Protein AF-A0AAU8DWX8-F1 (afdb_monomer)

Nearest PDB structures (foldseek):
  8qae-assembly1_A  TM=3.531E-01  e=1.688E+00  synthetic construct
  8jgf-assembly1_R  TM=1.962E-01  e=9.085E-01  Homo sapiens

Mean predicted aligned error: 7.7 Å

Solvent-accessible surface area (backbone atoms only — not comparable to full-atom values): 11578 Å² total; per-residue (Å²): 130,57,46,73,57,38,49,50,53,20,25,52,32,17,34,52,15,10,50,47,24,28,51,42,10,50,46,26,51,75,40,30,92,74,48,46,70,48,47,52,68,56,95,56,34,52,68,51,9,54,50,35,26,51,36,11,48,43,12,26,55,30,17,46,52,60,58,58,47,48,80,77,40,88,66,80,80,52,43,60,57,49,51,44,32,33,48,34,24,34,50,40,21,56,52,37,54,76,69,42,31,62,64,28,51,64,24,26,52,35,14,41,50,18,25,50,36,56,53,69,47,46,67,56,64,56,34,51,50,38,47,62,70,39,44,46,33,55,49,35,27,51,51,12,50,48,40,30,59,58,13,73,77,48,58,74,71,49,20,54,46,13,39,56,10,10,49,39,22,32,54,47,44,68,52,98,59,58,62,70,58,46,50,47,42,40,46,67,15,29,46,62,35,16,66,75,40,58,94,38,74,64,42,48,51,51,32,54,50,48,50,51,42,49,54,53,42,55,71,34,72,64,42,60,62,71,70,52,77,80,72,78,78,84,124

Foldseek 3Di:
DALLVLLVLLLVLLQVLLVLQLVLLVCLQPQVVPVDCQQPNDPDSNLLSVLSNVLSVLSNVLSVLSVVVCVVPVDDDALLSLLLSLLSLQVSLVVCCVRRPNSSPVSSVSSNSSSVSSCVSDDVVRNVVSCVLQVLLVVQLVLLVVLQVVLSPDDPVLVVLSSQLSVLSNNLSSDLDALVVSLVSLLSSQVVSCVVPVVDPVRVVSSVVSNVSSNVSCPRPVSVVSPDDDDPPDD

pLDDT: mean 84.27, std 11.32, range [47.53, 97.25]

Sequence (235 aa):
MTPTRTYRSAAVLGVAGGVLGILAGLVQLSFGSRIGTWGGQKTDPVGLGLLTMMLGAVAVASALVLVGGRRRSPTLPSPERRAGVSAGLGIPALLCFTTVGSLWYLPGIVLLTATVLIVLAGDRHALRAAIASDWLSALLTLLGAFVLMMALTAAPVTTIVGVIGGLVVMTGAWLPVRRPVRMLLVAAGTLPFAVLTWWTLLTPALAVLALVVAAAASTSPAALTRSRPRAPAAV

Secondary structure (DSSP, 8-state):
--HHHHHHHHHHHHHHHHHHHHHHHHHHHHHTTTSGGGGTT-S-HHHHHHHHHHHHHHHHHHHHHHHHHHHH-SSPPPHHHHHHHHHHHHHHHHHHHHHT-GGGHHHHHHHHHHHHHHHHTS-HHHHHHHHHHTHHHHHHHHHHHHHHHHHTTS-HHHHHHHHHHHHHHHHHTTS---HHHHHHHHHHHHHHHHHHTTTSSHHHHHHHHHHHHHHHHHHSHHHHHHHS-------

Radius of gyration: 18.29 Å; Cα contacts (8 Å, |Δi|>4): 329; chains: 1; bounding box: 44×36×63 Å

Structure (mmCIF, N/CA/C/O backbone):
data_AF-A0AAU8DWX8-F1
#
_entry.id   AF-A0AAU8DWX8-F1
#
loop_
_atom_site.group_PDB
_atom_site.id
_atom_site.type_symbol
_atom_site.label_atom_id
_atom_site.label_alt_id
_atom_site.label_comp_id
_atom_site.label_asym_id
_atom_site.label_entity_id
_atom_site.label_seq_id
_atom_site.pdbx_PDB_ins_code
_atom_site.Cartn_x
_atom_site.Cartn_y
_atom_site.Cartn_z
_atom_site.occupancy
_atom_site.B_iso_or_equiv
_atom_site.auth_seq_id
_atom_site.auth_comp_id
_atom_site.auth_asym_id
_atom_site.auth_atom_id
_atom_site.pdbx_PDB_model_num
ATOM 1 N N . MET A 1 1 ? -26.211 -11.139 4.822 1.00 60.25 1 MET A N 1
ATOM 2 C CA . MET A 1 1 ? -24.942 -11.719 5.337 1.00 60.25 1 MET A CA 1
ATOM 3 C C . MET A 1 1 ? -24.621 -11.073 6.677 1.00 60.25 1 MET A C 1
ATOM 5 O O . MET A 1 1 ? -24.770 -9.865 6.780 1.00 60.25 1 MET A O 1
ATOM 9 N N . THR A 1 2 ? -24.206 -11.832 7.696 1.00 81.69 2 THR A N 1
ATOM 10 C CA . THR A 1 2 ? -23.759 -11.231 8.965 1.00 81.69 2 THR A CA 1
ATOM 11 C C . THR A 1 2 ? -22.428 -10.487 8.765 1.00 81.69 2 THR A C 1
ATOM 13 O O . THR A 1 2 ? -21.605 -10.954 7.972 1.00 81.69 2 THR A O 1
ATOM 16 N N . PRO A 1 3 ? -22.159 -9.385 9.494 1.00 79.75 3 PRO A N 1
ATOM 17 C CA . PRO A 1 3 ? -20.921 -8.605 9.353 1.00 79.75 3 PRO A CA 1
ATOM 18 C C . PRO A 1 3 ? -19.653 -9.466 9.423 1.00 79.75 3 PRO A C 1
ATOM 20 O O . PRO A 1 3 ? -18.716 -9.302 8.646 1.00 79.75 3 PRO A O 1
ATOM 23 N N . THR A 1 4 ? -19.655 -10.466 10.305 1.00 81.44 4 THR A N 1
ATOM 24 C CA . THR A 1 4 ? -18.548 -11.411 10.500 1.00 81.44 4 THR A CA 1
ATOM 25 C C . THR A 1 4 ? -18.286 -12.314 9.293 1.00 81.44 4 THR A C 1
ATOM 27 O O . THR A 1 4 ? -17.129 -12.648 9.029 1.00 81.44 4 THR A O 1
ATOM 30 N N . ARG A 1 5 ? -19.324 -12.710 8.540 1.00 86.62 5 ARG A N 1
ATOM 31 C CA . ARG A 1 5 ? -19.162 -13.437 7.270 1.00 86.62 5 ARG A CA 1
ATOM 32 C C . ARG A 1 5 ? -18.614 -12.513 6.189 1.00 86.62 5 ARG A C 1
ATOM 34 O O . ARG A 1 5 ? -17.689 -12.912 5.490 1.00 86.62 5 ARG A O 1
ATOM 41 N N . THR A 1 6 ? -19.096 -11.274 6.120 1.00 90.19 6 THR A N 1
ATOM 42 C CA . THR A 1 6 ? -18.630 -10.294 5.132 1.00 90.19 6 THR A CA 1
ATOM 43 C C . THR A 1 6 ? -17.142 -9.971 5.293 1.00 90.19 6 THR A C 1
ATOM 45 O O . THR A 1 6 ? -16.411 -10.008 4.308 1.00 90.19 6 THR A O 1
ATOM 48 N N . TYR A 1 7 ? -16.647 -9.760 6.521 1.00 89.44 7 TYR A N 1
ATOM 49 C CA . TYR A 1 7 ? -15.208 -9.550 6.753 1.00 89.44 7 TYR A CA 1
ATOM 50 C C . TYR A 1 7 ? -14.357 -10.771 6.398 1.00 89.44 7 TYR A C 1
ATOM 52 O O . TYR A 1 7 ? -13.221 -10.615 5.956 1.00 89.44 7 TYR A O 1
ATOM 60 N N . ARG A 1 8 ? -14.890 -11.990 6.562 1.00 89.62 8 ARG A N 1
ATOM 61 C CA . ARG A 1 8 ? -14.196 -13.212 6.138 1.00 89.62 8 ARG A CA 1
ATOM 62 C C . ARG A 1 8 ? -14.069 -13.258 4.619 1.00 89.62 8 ARG A C 1
ATOM 64 O O . ARG A 1 8 ? -12.973 -13.499 4.126 1.00 89.62 8 ARG A O 1
ATOM 71 N N . SER A 1 9 ? -15.159 -13.004 3.899 1.00 93.19 9 SER A N 1
ATOM 72 C CA . SER A 1 9 ? -15.137 -12.934 2.437 1.00 93.19 9 SER A CA 1
ATOM 73 C C . SER A 1 9 ? -14.186 -11.843 1.953 1.00 93.19 9 SER A C 1
ATOM 75 O O . SER A 1 9 ? -13.361 -12.106 1.088 1.00 93.19 9 SER A O 1
ATOM 77 N N . ALA A 1 10 ? -14.219 -10.659 2.570 1.00 93.50 10 ALA A N 1
ATOM 78 C CA . ALA A 1 10 ? -13.300 -9.575 2.242 1.00 93.50 10 ALA A CA 1
ATOM 79 C C . ALA A 1 10 ? -11.830 -9.943 2.492 1.00 93.50 10 ALA A C 1
ATOM 81 O O . ALA A 1 10 ? -10.984 -9.627 1.668 1.00 93.50 10 ALA A O 1
ATOM 82 N N . ALA A 1 11 ? -11.514 -10.642 3.586 1.00 93.00 11 ALA A N 1
ATOM 83 C CA . ALA A 1 11 ? -10.151 -11.099 3.854 1.00 93.00 11 ALA A CA 1
ATOM 84 C C . ALA A 1 11 ? -9.677 -12.135 2.821 1.00 93.00 11 ALA A C 1
ATOM 86 O O . ALA A 1 11 ? -8.555 -12.038 2.336 1.00 93.00 11 ALA A O 1
ATOM 87 N N . VAL A 1 12 ? -10.530 -13.096 2.450 1.00 95.00 12 VAL A N 1
ATOM 88 C CA . VAL A 1 12 ? -10.206 -14.098 1.419 1.00 95.00 12 VAL A CA 1
ATOM 89 C C . VAL A 1 12 ? -9.986 -13.429 0.066 1.00 95.00 12 VAL A C 1
ATOM 91 O O . VAL A 1 12 ? -8.976 -13.695 -0.578 1.00 95.00 12 VAL A O 1
ATOM 94 N N . LEU A 1 13 ? -10.882 -12.524 -0.335 1.00 96.19 13 LEU A N 1
ATOM 95 C CA . LEU A 1 13 ? -10.729 -11.747 -1.565 1.00 96.19 13 LEU A CA 1
ATOM 96 C C . LEU A 1 13 ? -9.475 -10.870 -1.515 1.00 96.19 13 LEU A C 1
ATOM 98 O O . LEU A 1 13 ? -8.736 -10.827 -2.486 1.00 96.19 13 LEU A O 1
ATOM 102 N N . GLY A 1 14 ? -9.183 -10.229 -0.383 1.00 95.50 14 GLY A N 1
ATOM 103 C CA . GLY A 1 14 ? -7.975 -9.424 -0.203 1.00 95.50 14 GLY A CA 1
ATOM 104 C C . GLY A 1 14 ? -6.690 -10.238 -0.378 1.00 95.50 14 GLY A C 1
ATOM 105 O O . GLY A 1 14 ? -5.789 -9.809 -1.094 1.00 95.50 14 GLY A O 1
ATOM 106 N N . VAL A 1 15 ? -6.619 -11.439 0.209 1.00 96.25 15 VAL A N 1
ATOM 107 C CA . VAL A 1 15 ? -5.480 -12.354 0.016 1.00 96.25 15 VAL A CA 1
ATOM 108 C C . VAL A 1 15 ? -5.407 -12.826 -1.434 1.00 96.25 15 VAL A C 1
ATOM 110 O O . VAL A 1 15 ? -4.340 -12.748 -2.032 1.00 96.25 15 VAL A O 1
ATOM 113 N N . ALA A 1 16 ? -6.522 -13.276 -2.015 1.00 96.75 16 ALA A N 1
ATOM 114 C CA . ALA A 1 16 ? -6.557 -13.761 -3.392 1.00 96.75 16 ALA A CA 1
ATOM 115 C C . ALA A 1 16 ? -6.137 -12.670 -4.388 1.00 96.75 16 ALA A C 1
ATOM 117 O O . ALA A 1 16 ? -5.253 -12.895 -5.207 1.00 96.75 16 ALA A O 1
ATOM 118 N N . GLY A 1 17 ? -6.708 -11.469 -4.274 1.00 95.88 17 GLY A N 1
ATOM 119 C CA . GLY A 1 17 ? -6.361 -10.317 -5.102 1.00 95.88 17 GLY A CA 1
ATOM 120 C C . GLY A 1 17 ? -4.907 -9.881 -4.918 1.00 95.88 17 GLY A C 1
ATOM 121 O O . GLY A 1 17 ? -4.232 -9.597 -5.902 1.00 95.88 17 GLY A O 1
ATOM 122 N N . GLY A 1 18 ? -4.391 -9.898 -3.686 1.00 95.81 18 GLY A N 1
ATOM 123 C CA . GLY A 1 18 ? -2.989 -9.586 -3.406 1.00 95.81 18 GLY A CA 1
ATOM 124 C C . GLY A 1 18 ? -2.018 -10.612 -4.001 1.00 95.81 18 GLY A C 1
ATOM 125 O O . GLY A 1 18 ? -1.035 -10.227 -4.628 1.00 95.81 18 GLY A O 1
ATOM 126 N N . VAL A 1 19 ? -2.316 -11.911 -3.882 1.00 97.00 19 VAL A N 1
ATOM 127 C CA . VAL A 1 19 ? -1.521 -12.993 -4.495 1.00 97.00 19 VAL A CA 1
ATOM 128 C C . VAL A 1 19 ? -1.561 -12.903 -6.018 1.00 97.00 19 VAL A C 1
ATOM 130 O O . VAL A 1 19 ? -0.511 -12.958 -6.653 1.00 97.00 19 VAL A O 1
ATOM 133 N N . LEU A 1 20 ? -2.741 -12.700 -6.610 1.00 95.88 20 LEU A N 1
ATOM 134 C CA . LEU A 1 20 ? -2.873 -12.454 -8.047 1.00 95.88 20 LEU A CA 1
ATOM 135 C C . LEU A 1 20 ? -2.063 -11.228 -8.480 1.00 95.88 20 LEU A C 1
ATOM 137 O O . LEU A 1 20 ? -1.432 -11.261 -9.530 1.00 95.88 20 LEU A O 1
ATOM 141 N N . GLY A 1 21 ? -2.024 -10.177 -7.658 1.00 94.62 21 GLY A N 1
ATOM 142 C CA . GLY A 1 21 ? -1.197 -9.003 -7.903 1.00 94.62 21 GLY A CA 1
ATOM 143 C C . GLY A 1 21 ? 0.304 -9.304 -7.885 1.00 94.62 21 GLY A C 1
ATOM 144 O O . GLY A 1 21 ? 1.026 -8.863 -8.774 1.00 94.62 21 GLY A O 1
ATOM 145 N 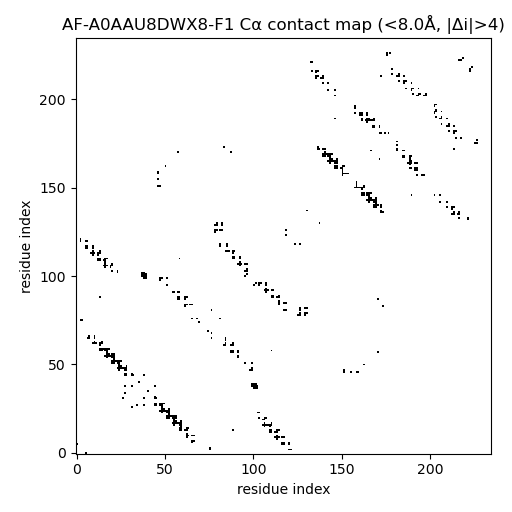N . ILE A 1 22 ? 0.775 -10.117 -6.935 1.00 95.19 22 ILE A N 1
ATOM 146 C CA . ILE A 1 22 ? 2.170 -10.587 -6.905 1.00 95.19 22 ILE A CA 1
ATOM 147 C C . ILE A 1 22 ? 2.499 -11.378 -8.173 1.00 95.19 22 ILE A C 1
ATOM 149 O O . ILE A 1 22 ? 3.527 -11.132 -8.800 1.00 95.19 22 ILE A O 1
ATOM 153 N N . LEU A 1 23 ? 1.617 -12.292 -8.581 1.00 95.06 23 LEU A N 1
ATOM 154 C CA . LEU A 1 23 ? 1.800 -13.075 -9.802 1.00 95.06 23 LEU A CA 1
ATOM 155 C C . LEU A 1 23 ? 1.795 -12.189 -11.053 1.00 95.06 23 LEU A C 1
ATOM 157 O O . LEU A 1 23 ? 2.633 -12.383 -11.926 1.00 95.06 23 LEU A O 1
ATOM 161 N N . ALA A 1 24 ? 0.916 -11.187 -11.124 1.00 91.81 24 ALA A N 1
ATOM 162 C CA . ALA A 1 24 ? 0.897 -10.220 -12.220 1.00 91.81 24 ALA A CA 1
ATOM 163 C C . ALA A 1 24 ? 2.222 -9.445 -12.309 1.00 91.81 24 ALA A C 1
ATOM 165 O O . ALA A 1 24 ? 2.792 -9.327 -13.393 1.00 91.81 24 ALA A O 1
ATOM 166 N N . GLY A 1 25 ? 2.755 -8.991 -11.170 1.00 90.56 25 GLY A N 1
ATOM 167 C CA . GLY A 1 25 ? 4.063 -8.339 -11.115 1.00 90.56 25 GLY A CA 1
ATOM 168 C C . GLY A 1 25 ? 5.212 -9.264 -11.529 1.00 90.56 25 GLY A C 1
ATOM 169 O O . GLY A 1 25 ? 6.090 -8.850 -12.282 1.00 90.56 25 GLY A O 1
ATOM 170 N N . LEU A 1 26 ? 5.171 -10.539 -11.128 1.00 91.31 26 LEU A N 1
ATOM 171 C CA . LEU A 1 26 ? 6.154 -11.546 -11.538 1.00 91.31 26 LEU A CA 1
ATOM 172 C C . LEU A 1 26 ? 6.102 -11.828 -13.048 1.00 91.31 26 LEU A C 1
ATOM 174 O O . LEU A 1 26 ? 7.145 -11.946 -13.693 1.00 91.31 26 LEU A O 1
ATOM 178 N N . VAL A 1 27 ? 4.899 -11.908 -13.623 1.00 89.75 27 VAL A N 1
ATOM 179 C CA . VAL A 1 27 ? 4.698 -12.047 -15.073 1.00 89.75 27 VAL A CA 1
ATOM 180 C C . VAL A 1 27 ? 5.256 -10.828 -15.802 1.00 89.75 27 VAL A C 1
ATOM 182 O O . VAL A 1 27 ? 5.955 -10.986 -16.800 1.00 89.75 27 VAL A O 1
ATOM 185 N N . GLN A 1 28 ? 5.014 -9.622 -15.288 1.00 88.38 28 GLN A N 1
ATOM 186 C CA . GLN A 1 28 ? 5.543 -8.392 -15.871 1.00 88.38 28 GLN A CA 1
ATOM 187 C C . GLN A 1 28 ? 7.075 -8.325 -15.801 1.00 88.38 28 GLN A C 1
ATOM 189 O O . GLN A 1 28 ? 7.710 -7.945 -16.781 1.00 88.38 28 GLN A O 1
ATOM 194 N N . LEU A 1 29 ? 7.676 -8.783 -14.701 1.00 87.00 29 LEU A N 1
ATOM 195 C CA . LEU A 1 29 ? 9.130 -8.909 -14.559 1.00 87.00 29 LEU A CA 1
ATOM 196 C C . LEU A 1 29 ? 9.741 -9.917 -15.531 1.00 87.00 29 LEU A C 1
ATOM 198 O O . LEU A 1 29 ? 10.777 -9.651 -16.131 1.00 87.00 29 LEU A O 1
ATOM 202 N N . SER A 1 30 ? 9.101 -11.076 -15.679 1.00 86.75 30 SER A N 1
ATOM 203 C CA . SER A 1 30 ? 9.660 -12.206 -16.428 1.00 86.75 30 SER A CA 1
ATOM 204 C C . SER A 1 30 ? 9.430 -12.081 -17.933 1.00 86.75 30 SER A C 1
ATOM 206 O O . SER A 1 30 ? 10.271 -12.478 -18.737 1.00 86.75 30 SER A O 1
ATOM 208 N N . PHE A 1 31 ? 8.279 -11.534 -18.325 1.00 85.62 31 PHE A N 1
ATOM 209 C CA . PHE A 1 31 ? 7.803 -11.550 -19.706 1.00 85.62 31 PHE A CA 1
ATOM 210 C C . PHE A 1 31 ? 7.444 -10.168 -20.246 1.00 85.62 31 PHE A C 1
ATOM 212 O O . PHE A 1 31 ? 7.002 -10.091 -21.387 1.00 85.62 31 PHE A O 1
ATOM 219 N N . GLY A 1 32 ? 7.648 -9.087 -19.484 1.00 78.56 32 GLY A N 1
ATOM 220 C CA . GLY A 1 32 ? 7.218 -7.719 -19.800 1.00 78.56 32 GLY A CA 1
ATOM 221 C C . GLY A 1 32 ? 7.528 -7.223 -21.209 1.00 78.56 32 GLY A C 1
ATOM 222 O O . GLY A 1 32 ? 6.668 -6.630 -21.853 1.00 78.56 32 GLY A O 1
ATOM 223 N N . SER A 1 33 ? 8.715 -7.536 -21.728 1.00 78.00 33 SER A N 1
ATOM 224 C CA . SER A 1 33 ? 9.129 -7.176 -23.092 1.00 78.00 33 SER A CA 1
ATOM 225 C C . SER A 1 33 ? 8.410 -7.962 -24.198 1.00 78.00 33 SER A C 1
ATOM 227 O O . SER A 1 33 ? 8.469 -7.572 -25.360 1.00 78.00 33 SER A O 1
ATOM 229 N N . ARG A 1 34 ? 7.720 -9.058 -23.857 1.00 80.62 34 ARG A N 1
ATOM 230 C CA . ARG A 1 34 ? 7.031 -9.970 -24.788 1.00 80.62 34 ARG A CA 1
ATOM 231 C C . ARG A 1 34 ? 5.503 -9.885 -24.728 1.00 80.62 34 ARG A C 1
ATOM 233 O O . ARG A 1 34 ? 4.848 -10.285 -25.682 1.00 80.62 34 ARG A O 1
ATOM 240 N N . ILE A 1 35 ? 4.928 -9.367 -23.640 1.00 71.62 35 ILE A N 1
ATOM 241 C CA . ILE A 1 35 ? 3.464 -9.283 -23.437 1.00 71.62 35 ILE A CA 1
ATOM 242 C C . ILE A 1 35 ? 2.799 -8.081 -24.129 1.00 71.62 35 ILE A C 1
ATOM 244 O O . ILE A 1 35 ? 1.574 -7.964 -24.109 1.00 71.62 35 ILE A O 1
ATOM 248 N N . GLY A 1 36 ? 3.572 -7.212 -24.789 1.00 71.88 36 GLY A N 1
ATOM 249 C CA . GLY A 1 36 ? 3.052 -6.171 -25.682 1.00 71.88 36 GLY A CA 1
ATOM 250 C C . GLY A 1 36 ? 1.984 -5.280 -25.035 1.00 71.88 36 GLY A C 1
ATOM 251 O O . GLY A 1 36 ? 2.221 -4.626 -24.018 1.00 71.88 36 GLY A O 1
ATOM 252 N N . THR A 1 37 ? 0.788 -5.243 -25.627 1.00 71.06 37 THR A N 1
ATOM 253 C CA . THR A 1 37 ? -0.341 -4.417 -25.162 1.00 71.06 37 THR A CA 1
ATOM 254 C C . THR A 1 37 ? -0.918 -4.856 -23.817 1.00 71.06 37 THR A C 1
ATOM 256 O O . THR A 1 37 ? -1.465 -4.019 -23.100 1.00 71.06 37 THR A O 1
ATOM 259 N N . TRP A 1 38 ? -0.745 -6.118 -23.412 1.00 66.44 38 TRP A N 1
ATOM 260 C CA . TRP A 1 38 ? -1.271 -6.612 -22.136 1.00 66.44 38 TRP A CA 1
ATOM 261 C C . TRP A 1 38 ? -0.593 -5.959 -20.923 1.00 66.44 38 TRP A C 1
ATOM 263 O O . TRP A 1 38 ? -1.262 -5.649 -19.934 1.00 66.44 38 TRP A O 1
ATOM 273 N N . GLY A 1 39 ? 0.709 -5.678 -21.029 1.00 62.69 39 GLY A N 1
ATOM 274 C CA . GLY A 1 39 ? 1.476 -4.903 -20.046 1.00 62.69 39 GLY A CA 1
ATOM 275 C C . GLY A 1 39 ? 1.360 -3.383 -20.214 1.00 62.69 39 GLY A C 1
ATOM 276 O O . GLY A 1 39 ? 2.139 -2.645 -19.617 1.00 62.69 39 GLY A O 1
ATOM 277 N N . GLY A 1 40 ? 0.448 -2.902 -21.069 1.00 62.00 40 GLY A N 1
ATOM 278 C CA . GLY A 1 40 ? 0.212 -1.475 -21.295 1.00 62.00 40 GLY A CA 1
ATOM 279 C C . GLY A 1 40 ? 1.299 -0.751 -22.097 1.00 62.00 40 GLY A C 1
ATOM 280 O O . GLY A 1 40 ? 1.402 0.467 -21.963 1.00 62.00 40 GLY A O 1
ATOM 281 N N . GLN A 1 41 ? 2.108 -1.475 -22.889 1.00 66.81 41 GLN A N 1
ATOM 282 C CA . GLN A 1 41 ? 3.216 -0.931 -23.701 1.00 66.81 41 GLN A CA 1
ATOM 283 C C . GLN A 1 41 ? 4.154 0.007 -22.917 1.00 66.81 41 GLN A C 1
ATOM 285 O O . GLN A 1 41 ? 4.538 1.077 -23.386 1.00 66.81 41 GLN A O 1
ATOM 290 N N . LYS A 1 42 ? 4.494 -0.368 -21.682 1.00 68.31 42 LYS A N 1
ATOM 291 C CA . LYS A 1 42 ? 5.311 0.468 -20.799 1.00 68.31 42 LYS A CA 1
ATOM 292 C C . LYS A 1 42 ? 6.801 0.301 -21.095 1.00 68.31 42 LYS A C 1
ATOM 294 O O . LYS A 1 42 ? 7.276 -0.808 -21.319 1.00 68.31 42 LYS A O 1
ATOM 299 N N . THR A 1 43 ? 7.525 1.416 -21.051 1.00 68.88 43 THR A N 1
ATOM 300 C CA . THR A 1 43 ? 8.960 1.519 -21.360 1.00 68.88 43 THR A CA 1
ATOM 301 C C . THR A 1 43 ? 9.866 0.827 -20.339 1.00 68.88 43 THR A C 1
ATOM 303 O O . THR A 1 43 ? 10.961 0.419 -20.707 1.00 68.88 43 THR A O 1
ATOM 306 N N . ASP A 1 44 ? 9.411 0.644 -19.093 1.00 76.00 44 ASP A N 1
ATOM 307 C CA . ASP A 1 44 ? 10.141 -0.088 -18.046 1.00 76.00 44 ASP A CA 1
ATOM 308 C C . ASP A 1 44 ? 9.262 -1.177 -17.392 1.00 76.00 44 ASP A C 1
ATOM 310 O O . ASP A 1 44 ? 8.555 -0.924 -16.409 1.00 76.00 44 ASP A O 1
ATOM 314 N N . PRO A 1 45 ? 9.269 -2.409 -17.931 1.00 79.75 45 PRO A N 1
ATOM 315 C CA . PRO A 1 45 ? 8.508 -3.514 -17.358 1.00 79.75 45 PRO A CA 1
ATOM 316 C C . PRO A 1 45 ? 9.064 -4.016 -16.016 1.00 79.75 45 PRO A C 1
ATOM 318 O O . PRO A 1 45 ? 8.307 -4.578 -15.223 1.00 79.75 45 PRO A O 1
ATOM 321 N N . VAL A 1 46 ? 10.356 -3.820 -15.738 1.00 81.06 46 VAL A N 1
ATOM 322 C CA . VAL A 1 46 ? 11.008 -4.356 -14.535 1.00 81.06 46 VAL A CA 1
ATOM 323 C C . VAL A 1 46 ? 10.607 -3.536 -13.314 1.00 81.06 46 VAL A C 1
ATOM 325 O O . VAL A 1 46 ? 10.104 -4.097 -12.336 1.00 81.06 46 VAL A O 1
ATOM 328 N N . GLY A 1 47 ? 10.756 -2.209 -13.379 1.00 78.19 47 GLY A N 1
ATOM 329 C CA . GLY A 1 47 ? 10.377 -1.314 -12.282 1.00 78.19 47 GLY A CA 1
ATOM 330 C C . GLY A 1 47 ? 8.896 -1.440 -11.916 1.00 78.19 47 GLY A C 1
ATOM 331 O O . GLY A 1 47 ? 8.540 -1.569 -10.741 1.00 78.19 47 GLY A O 1
ATOM 332 N N . LEU A 1 48 ? 8.026 -1.505 -12.927 1.00 82.69 48 LEU A N 1
ATOM 333 C CA . LEU A 1 48 ? 6.588 -1.685 -12.729 1.00 82.69 48 LEU A CA 1
ATOM 334 C C . LEU A 1 48 ? 6.228 -3.062 -12.164 1.00 82.69 48 LEU A C 1
ATOM 336 O O . LEU A 1 48 ? 5.377 -3.146 -11.277 1.00 82.69 48 LEU A O 1
ATOM 340 N N . GLY A 1 49 ? 6.869 -4.138 -12.623 1.00 87.06 49 GLY A N 1
ATOM 341 C CA . GLY A 1 49 ? 6.608 -5.474 -12.093 1.00 87.06 49 GLY A CA 1
ATOM 342 C C . GLY A 1 49 ? 7.003 -5.602 -10.616 1.00 87.06 49 GLY A C 1
ATOM 343 O O . GLY A 1 49 ? 6.221 -6.127 -9.820 1.00 87.06 49 GLY A O 1
ATOM 344 N N . LEU A 1 50 ? 8.142 -5.023 -10.209 1.00 85.25 50 LEU A N 1
ATOM 345 C CA . LEU A 1 50 ? 8.547 -4.948 -8.797 1.00 85.25 50 LEU A CA 1
ATOM 346 C C . LEU A 1 50 ? 7.552 -4.145 -7.957 1.00 85.25 50 LEU A C 1
ATOM 348 O O . LEU A 1 50 ? 7.132 -4.612 -6.897 1.00 85.25 50 LEU A O 1
ATOM 352 N N . LEU A 1 51 ? 7.138 -2.967 -8.435 1.00 84.88 51 LEU A N 1
ATOM 353 C CA . LEU A 1 51 ? 6.126 -2.161 -7.753 1.00 84.88 51 LEU A CA 1
ATOM 354 C C . LEU A 1 51 ? 4.836 -2.965 -7.547 1.00 84.88 51 LEU A C 1
ATOM 356 O O . LEU A 1 51 ? 4.281 -2.989 -6.448 1.00 84.88 51 LEU A O 1
ATOM 360 N N . THR A 1 52 ? 4.376 -3.641 -8.597 1.00 90.88 52 THR A N 1
ATOM 361 C CA . THR A 1 52 ? 3.148 -4.441 -8.585 1.00 90.88 52 THR A CA 1
ATOM 362 C C . THR A 1 52 ? 3.241 -5.580 -7.576 1.00 90.88 52 THR A C 1
ATOM 364 O O . THR A 1 52 ? 2.311 -5.790 -6.794 1.00 90.88 52 THR A O 1
ATOM 367 N N . MET A 1 53 ? 4.387 -6.268 -7.520 1.00 90.00 53 MET A N 1
ATOM 368 C CA . MET A 1 53 ? 4.653 -7.289 -6.508 1.00 90.00 53 MET A CA 1
ATOM 369 C C . MET A 1 53 ? 4.596 -6.720 -5.091 1.00 90.00 53 MET A C 1
ATOM 371 O O . MET A 1 53 ? 3.948 -7.302 -4.220 1.00 90.00 53 MET A O 1
ATOM 375 N N . MET A 1 54 ? 5.239 -5.578 -4.849 1.00 87.38 54 MET A N 1
ATOM 376 C CA . MET A 1 54 ? 5.258 -4.967 -3.522 1.00 87.38 54 MET A CA 1
ATOM 377 C C . MET A 1 54 ? 3.870 -4.476 -3.089 1.00 87.38 54 MET A C 1
ATOM 379 O O . MET A 1 54 ? 3.461 -4.713 -1.953 1.00 87.38 54 MET A O 1
ATOM 383 N N . LEU A 1 55 ? 3.107 -3.853 -3.988 1.00 88.94 55 LEU A N 1
ATOM 384 C CA . LEU A 1 55 ? 1.726 -3.434 -3.729 1.00 88.94 55 LEU A CA 1
ATOM 385 C C . LEU A 1 55 ? 0.798 -4.638 -3.496 1.00 88.94 55 LEU A C 1
ATOM 387 O O . LEU A 1 55 ? -0.041 -4.600 -2.593 1.00 88.94 55 LEU A O 1
ATOM 391 N N . GLY A 1 56 ? 0.993 -5.737 -4.231 1.00 91.88 56 GLY A N 1
ATOM 392 C CA . GLY A 1 56 ? 0.330 -7.016 -3.974 1.00 91.88 56 GLY A CA 1
ATOM 393 C C . GLY A 1 56 ? 0.661 -7.577 -2.586 1.00 91.88 56 GLY A C 1
ATOM 394 O O . GLY A 1 56 ? -0.239 -7.990 -1.855 1.00 91.88 56 GLY A O 1
ATOM 395 N N . ALA A 1 57 ? 1.926 -7.510 -2.163 1.00 90.31 57 ALA A N 1
ATOM 396 C CA . ALA A 1 57 ? 2.348 -7.923 -0.824 1.00 90.31 57 ALA A CA 1
ATOM 397 C C . ALA A 1 57 ? 1.729 -7.053 0.284 1.00 90.31 57 ALA A C 1
ATOM 399 O O . ALA A 1 57 ? 1.275 -7.590 1.297 1.00 90.31 57 ALA A O 1
ATOM 400 N N . VAL A 1 58 ? 1.630 -5.733 0.084 1.00 88.88 58 VAL A N 1
ATOM 401 C CA . VAL A 1 58 ? 0.912 -4.825 0.999 1.00 88.88 58 VAL A CA 1
ATOM 402 C C . VAL A 1 58 ? -0.562 -5.213 1.111 1.00 88.88 58 VAL A C 1
ATOM 404 O O . VAL A 1 58 ? -1.100 -5.253 2.223 1.00 88.88 58 VAL A O 1
ATOM 407 N N . ALA A 1 59 ? -1.207 -5.564 -0.003 1.00 93.38 59 ALA A N 1
ATOM 408 C CA . ALA A 1 59 ? -2.589 -6.027 0.001 1.00 93.38 59 ALA A CA 1
ATOM 409 C C . ALA A 1 59 ? -2.754 -7.351 0.771 1.00 93.38 59 ALA A C 1
ATOM 411 O O . ALA A 1 59 ? -3.643 -7.460 1.620 1.00 93.38 59 ALA A O 1
ATOM 412 N N . VAL A 1 60 ? -1.856 -8.325 0.565 1.00 93.12 60 VAL A N 1
ATOM 413 C CA . VAL A 1 60 ? -1.841 -9.582 1.337 1.00 93.12 60 VAL A CA 1
ATOM 414 C C . VAL A 1 60 ? -1.654 -9.301 2.827 1.00 93.12 60 VAL A C 1
ATOM 416 O O . VAL A 1 60 ? -2.454 -9.767 3.638 1.00 93.12 60 VAL A O 1
AT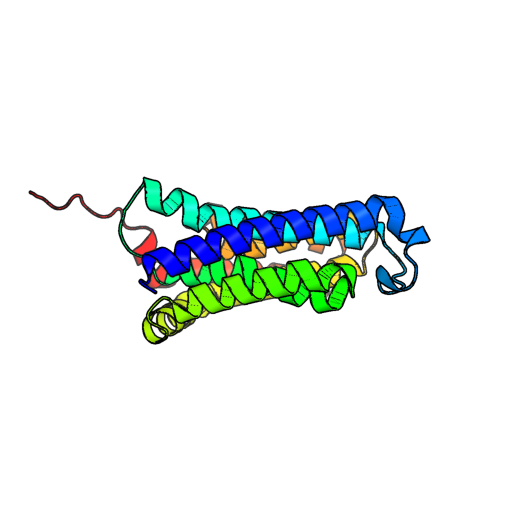OM 419 N N . ALA A 1 61 ? -0.652 -8.506 3.209 1.00 88.69 61 ALA A N 1
ATOM 420 C CA . ALA A 1 61 ? -0.392 -8.159 4.606 1.00 88.69 61 ALA A CA 1
ATOM 421 C C . ALA A 1 61 ? -1.613 -7.486 5.259 1.00 88.69 61 ALA A C 1
ATOM 423 O O . ALA A 1 61 ? -2.020 -7.857 6.364 1.00 88.69 61 ALA A O 1
ATOM 424 N N . SER A 1 62 ? -2.257 -6.565 4.543 1.00 89.19 62 SER A N 1
ATOM 425 C CA . SER A 1 62 ? -3.475 -5.881 4.987 1.00 89.19 62 SER A CA 1
ATOM 426 C C . SER A 1 62 ? -4.644 -6.852 5.177 1.00 89.19 62 SER A C 1
ATOM 428 O O . SER A 1 62 ? -5.350 -6.796 6.185 1.00 89.19 62 SER A O 1
ATOM 430 N N . ALA A 1 63 ? -4.832 -7.805 4.264 1.00 92.00 63 ALA A N 1
ATOM 431 C CA . ALA A 1 63 ? -5.863 -8.830 4.395 1.00 92.00 63 ALA A CA 1
ATOM 432 C C . ALA A 1 63 ? -5.583 -9.794 5.566 1.00 92.00 63 ALA A C 1
ATOM 434 O O . ALA A 1 63 ? -6.496 -10.144 6.321 1.00 92.00 63 ALA A O 1
ATOM 435 N N . LEU A 1 64 ? -4.320 -10.169 5.789 1.00 90.31 64 LEU A N 1
ATOM 436 C CA . LEU A 1 64 ? -3.905 -11.019 6.910 1.00 90.31 64 LEU A CA 1
ATOM 437 C C . LEU A 1 64 ? -4.137 -10.353 8.269 1.00 90.31 64 LEU A C 1
ATOM 439 O O . LEU A 1 64 ? -4.436 -11.044 9.247 1.00 90.31 64 LEU A O 1
ATOM 443 N N . VAL A 1 65 ? -4.098 -9.020 8.342 1.00 86.56 65 VAL A N 1
ATOM 444 C CA . VAL A 1 65 ? -4.501 -8.286 9.545 1.00 86.56 65 VAL A CA 1
ATOM 445 C C . VAL A 1 65 ? -5.955 -8.607 9.911 1.00 86.56 65 VAL A C 1
ATOM 447 O O . VAL A 1 65 ? -6.231 -8.792 11.096 1.00 86.56 65 VAL A O 1
ATOM 450 N N . LEU A 1 66 ? -6.888 -8.755 8.965 1.00 85.25 66 LEU A N 1
ATOM 451 C CA . LEU A 1 66 ? -8.265 -9.173 9.283 1.00 85.25 66 LEU A CA 1
ATOM 452 C C . LEU A 1 66 ? -8.331 -10.620 9.793 1.00 85.25 66 LEU A C 1
ATOM 454 O O . LEU A 1 66 ? -9.088 -10.909 10.721 1.00 85.25 66 LEU A O 1
ATOM 458 N N . VAL A 1 67 ? -7.513 -11.516 9.237 1.00 83.12 67 VAL A N 1
ATOM 459 C CA . VAL A 1 67 ? -7.463 -12.935 9.633 1.00 83.12 67 VAL A CA 1
ATOM 460 C C . VAL A 1 67 ? -6.888 -13.098 11.045 1.00 83.12 67 VAL A C 1
ATOM 462 O O . VAL A 1 67 ? -7.499 -13.742 11.901 1.00 83.12 67 VAL A O 1
ATOM 465 N N . GLY A 1 68 ? -5.736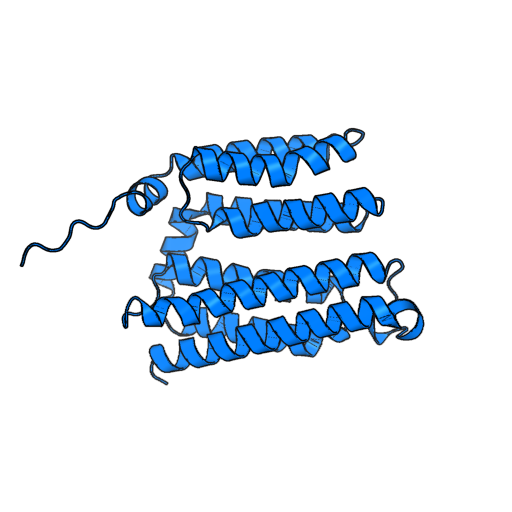 -12.481 11.320 1.00 72.75 68 GLY A N 1
ATOM 466 C CA . GLY A 1 68 ? -5.024 -12.596 12.597 1.00 72.75 68 GLY A CA 1
ATOM 467 C C . GLY A 1 68 ? -5.730 -11.896 13.760 1.00 72.75 68 GLY A C 1
ATOM 468 O O . GLY A 1 68 ? -5.642 -12.344 14.902 1.00 72.75 68 GLY A O 1
ATOM 469 N N . GLY A 1 69 ? -6.493 -10.833 13.483 1.00 64.62 69 GLY A N 1
ATOM 470 C CA . GLY A 1 69 ? -7.301 -10.138 14.490 1.00 64.62 69 GLY A CA 1
ATOM 471 C C . GLY A 1 69 ? -8.338 -11.020 15.163 1.00 64.62 69 GLY A C 1
ATOM 472 O O . GLY A 1 69 ? -8.550 -10.905 16.367 1.00 64.62 69 GLY A O 1
ATOM 473 N N . ARG A 1 70 ? -8.910 -11.945 14.395 1.00 63.09 70 ARG A N 1
ATOM 474 C CA . ARG A 1 70 ? -9.968 -12.839 14.856 1.00 63.09 70 ARG A CA 1
ATOM 475 C C . ARG A 1 70 ? -9.482 -13.875 15.865 1.00 63.09 70 ARG A C 1
ATOM 477 O O . ARG A 1 70 ? -10.239 -14.262 16.744 1.00 63.09 70 ARG A O 1
ATOM 484 N N . ARG A 1 71 ? -8.213 -14.293 15.762 1.00 62.47 71 ARG A N 1
ATOM 485 C CA . ARG A 1 71 ? -7.592 -15.209 16.733 1.00 62.47 71 ARG A CA 1
ATOM 486 C C . ARG A 1 71 ? -7.407 -14.562 18.107 1.00 62.47 71 ARG A C 1
ATOM 488 O O . ARG A 1 71 ? -7.400 -15.272 19.101 1.00 62.47 71 ARG A O 1
ATOM 495 N N . ARG A 1 72 ? -7.251 -13.233 18.161 1.00 61.06 72 ARG A N 1
ATOM 496 C CA . ARG A 1 72 ? -7.048 -12.478 19.411 1.00 61.06 72 ARG A CA 1
ATOM 497 C C . ARG A 1 72 ? -8.341 -11.918 20.005 1.00 61.06 72 ARG A C 1
ATOM 499 O O . ARG A 1 72 ? -8.388 -11.685 21.204 1.00 61.06 72 ARG A O 1
ATOM 506 N N . SER A 1 73 ? -9.376 -11.677 19.197 1.00 55.47 73 SER A N 1
ATOM 507 C CA . SER A 1 73 ? -10.692 -11.274 19.698 1.00 55.47 73 SER A CA 1
ATOM 508 C C . SER A 1 73 ? -11.802 -11.630 18.697 1.00 55.47 73 SER A C 1
ATOM 510 O O . SER A 1 73 ? -11.678 -11.289 17.519 1.00 55.47 73 SER A O 1
ATOM 512 N N . PRO A 1 74 ? -12.908 -12.263 19.133 1.00 61.50 74 PRO A N 1
ATOM 513 C CA . PRO A 1 74 ? -14.056 -12.582 18.277 1.00 61.50 74 PRO A CA 1
ATOM 514 C C . PRO A 1 74 ? -14.926 -11.360 17.923 1.00 61.50 74 PRO A C 1
ATOM 516 O O . PRO A 1 74 ? -15.903 -11.492 17.184 1.00 61.50 74 PRO A O 1
ATOM 519 N N . THR A 1 75 ? -14.582 -10.177 18.438 1.00 72.25 75 THR A N 1
ATOM 520 C CA . THR A 1 75 ? -15.313 -8.926 18.205 1.00 72.25 75 THR A CA 1
ATOM 521 C C . THR A 1 75 ? -15.062 -8.348 16.806 1.00 72.25 75 THR A C 1
ATOM 523 O O . THR A 1 75 ? -14.106 -8.703 16.112 1.00 72.25 75 THR A O 1
ATOM 526 N N . LEU A 1 76 ? -15.962 -7.465 16.358 1.00 77.56 76 LEU A N 1
ATOM 527 C CA . LEU A 1 76 ? -15.840 -6.781 15.068 1.00 77.56 76 LEU A CA 1
ATOM 528 C C . LEU A 1 76 ? -14.554 -5.933 15.017 1.00 77.56 76 LEU A C 1
ATOM 530 O O . LEU A 1 76 ? -14.168 -5.345 16.029 1.00 77.56 76 LEU A O 1
ATOM 534 N N . PRO A 1 77 ? -13.882 -5.839 13.852 1.00 82.50 77 PRO A N 1
ATOM 535 C CA . PRO A 1 77 ? -12.683 -5.019 13.722 1.00 82.50 77 PRO A CA 1
ATOM 536 C C . PRO A 1 77 ? -12.989 -3.546 14.026 1.00 82.50 77 PRO A C 1
ATOM 538 O O . PRO A 1 77 ? -14.006 -3.011 13.579 1.00 82.50 77 PRO A O 1
ATOM 541 N N . SER A 1 78 ? -12.088 -2.892 14.768 1.00 85.38 78 SER A N 1
ATOM 542 C CA . SER A 1 78 ? -12.227 -1.476 15.119 1.00 85.38 78 SER A CA 1
ATOM 543 C C . SER A 1 78 ? -12.292 -0.586 13.866 1.00 85.38 78 SER A C 1
ATOM 545 O O . SER A 1 78 ? -11.709 -0.942 12.835 1.00 85.38 78 SER A O 1
ATOM 547 N N . PRO A 1 79 ? -12.959 0.583 13.930 1.00 85.62 79 PRO A N 1
ATOM 548 C CA . PRO A 1 79 ? -13.046 1.515 12.804 1.00 85.62 79 PRO A CA 1
ATOM 549 C C . PRO A 1 79 ? -11.680 1.904 12.222 1.00 85.62 79 PRO A C 1
ATOM 551 O O . PRO A 1 79 ? -11.508 1.872 11.008 1.00 85.62 79 PRO A O 1
ATOM 554 N N . GLU A 1 80 ? -10.684 2.160 13.075 1.00 81.69 80 GLU A N 1
ATOM 555 C CA . GLU A 1 80 ? -9.308 2.469 12.658 1.00 81.69 80 GLU A CA 1
ATOM 556 C C . GLU A 1 80 ? -8.673 1.322 11.860 1.00 81.69 80 GLU A C 1
ATOM 558 O O . GLU A 1 80 ? -8.081 1.525 10.801 1.00 81.69 80 GLU A O 1
ATOM 563 N N . ARG A 1 81 ? -8.835 0.082 12.339 1.00 84.94 81 ARG A N 1
ATOM 564 C CA . ARG A 1 81 ? -8.311 -1.105 11.657 1.00 84.94 81 ARG A CA 1
ATOM 565 C C . ARG A 1 81 ? -9.001 -1.305 10.315 1.00 84.94 81 ARG A C 1
ATOM 567 O O . ARG A 1 81 ? -8.349 -1.670 9.343 1.00 84.94 81 ARG A O 1
ATOM 574 N N . ARG A 1 82 ? -10.312 -1.061 10.252 1.00 89.44 82 ARG A N 1
ATOM 575 C CA . ARG A 1 82 ? -11.071 -1.098 8.998 1.00 89.44 82 ARG A CA 1
ATOM 576 C C . ARG A 1 82 ? -10.554 -0.048 8.020 1.00 89.44 82 ARG A C 1
ATOM 578 O O . ARG A 1 82 ? -10.359 -0.394 6.860 1.00 89.44 82 ARG A O 1
ATOM 585 N N . ALA A 1 83 ? -10.297 1.180 8.470 1.00 85.88 83 ALA A N 1
ATOM 586 C CA . ALA A 1 83 ? -9.735 2.242 7.636 1.00 85.88 83 ALA A CA 1
ATOM 587 C C . ALA A 1 83 ? -8.360 1.848 7.077 1.00 85.88 83 ALA A C 1
ATOM 589 O O . ALA A 1 83 ? -8.177 1.864 5.862 1.00 85.88 83 ALA A O 1
ATOM 590 N N . GLY A 1 84 ? -7.446 1.388 7.938 1.00 84.94 84 GLY A N 1
ATOM 591 C CA . GLY A 1 84 ? -6.107 0.962 7.527 1.00 84.94 84 GLY A CA 1
ATOM 592 C C . GLY A 1 84 ? -6.121 -0.207 6.538 1.00 84.94 84 GLY A C 1
ATOM 593 O O . GLY A 1 84 ? -5.438 -0.155 5.521 1.00 84.94 84 GLY A O 1
ATOM 594 N N . VAL A 1 85 ? -6.947 -1.236 6.772 1.00 90.25 85 VAL A N 1
ATOM 595 C CA . VAL A 1 85 ? -7.075 -2.357 5.821 1.00 90.25 85 VAL A CA 1
ATOM 596 C C . VAL A 1 85 ? -7.716 -1.897 4.510 1.00 90.25 85 VAL A C 1
ATOM 598 O O . VAL A 1 85 ? -7.274 -2.308 3.444 1.00 90.25 85 VAL A O 1
ATOM 601 N N . SER A 1 86 ? -8.729 -1.029 4.565 1.00 91.12 86 SER A N 1
ATOM 602 C CA . SER A 1 86 ? -9.365 -0.488 3.355 1.00 91.12 86 SER A CA 1
ATOM 603 C C . SER A 1 86 ? -8.366 0.311 2.517 1.00 91.12 86 SER A C 1
ATOM 605 O O . SER A 1 86 ? -8.335 0.153 1.303 1.00 91.12 86 SER A O 1
ATOM 607 N N . ALA A 1 87 ? -7.510 1.114 3.154 1.00 87.25 87 ALA A N 1
ATOM 608 C CA . ALA A 1 87 ? -6.434 1.834 2.479 1.00 87.25 87 ALA A CA 1
ATOM 609 C C . ALA A 1 87 ? -5.394 0.869 1.886 1.00 87.25 87 ALA A C 1
ATOM 611 O O . ALA A 1 87 ? -5.051 0.978 0.712 1.00 87.25 87 ALA A O 1
ATOM 612 N N . GLY A 1 88 ? -4.955 -0.122 2.667 1.00 87.81 88 GLY A N 1
ATOM 613 C CA . GLY A 1 88 ? -3.972 -1.123 2.250 1.00 87.81 88 GLY A CA 1
ATOM 614 C C . GLY A 1 88 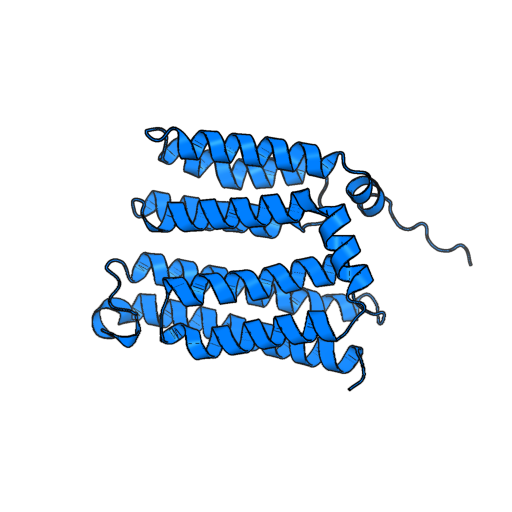? -4.449 -2.097 1.166 1.00 87.81 88 GLY A C 1
ATOM 615 O O . GLY A 1 88 ? -3.625 -2.802 0.596 1.00 87.81 88 GLY A O 1
ATOM 616 N N . LEU A 1 89 ? -5.748 -2.135 0.854 1.00 92.88 89 LEU A N 1
ATOM 617 C CA . LEU A 1 89 ? -6.307 -2.873 -0.285 1.00 92.88 89 LEU A CA 1
ATOM 618 C C . LEU A 1 89 ? -6.664 -1.936 -1.447 1.00 92.88 89 LEU A C 1
ATOM 620 O O . LEU A 1 89 ? -6.294 -2.194 -2.592 1.00 92.88 89 LEU A O 1
ATOM 624 N N . GLY A 1 90 ? -7.362 -0.838 -1.154 1.00 91.62 90 GLY A N 1
ATOM 625 C CA . GLY A 1 90 ? -7.891 0.085 -2.152 1.00 91.62 90 GLY A CA 1
ATOM 626 C C . GLY A 1 90 ? -6.812 0.899 -2.858 1.00 91.62 90 GLY A C 1
ATOM 627 O O . GLY A 1 90 ? -6.885 1.063 -4.072 1.00 91.62 90 GLY A O 1
ATOM 628 N N . ILE A 1 91 ? -5.788 1.369 -2.138 1.00 88.38 91 ILE A N 1
ATOM 629 C CA . ILE A 1 91 ? -4.714 2.173 -2.741 1.00 88.38 91 ILE A CA 1
ATOM 630 C C . ILE A 1 91 ? -3.881 1.336 -3.718 1.00 88.38 91 ILE A C 1
ATOM 632 O O . ILE A 1 91 ? -3.764 1.762 -4.866 1.00 88.38 91 ILE A O 1
ATOM 636 N N . PRO A 1 92 ? -3.378 0.135 -3.352 1.00 88.81 92 PRO A N 1
ATOM 637 C CA . PRO A 1 92 ? -2.771 -0.776 -4.322 1.00 88.81 92 PRO A CA 1
ATOM 638 C C . PRO A 1 92 ? -3.656 -1.037 -5.537 1.00 88.81 92 PRO A C 1
ATOM 640 O O . PRO A 1 92 ? -3.179 -0.972 -6.666 1.00 88.81 92 PRO A O 1
ATOM 643 N N . ALA A 1 93 ? -4.951 -1.290 -5.315 1.00 93.25 93 ALA A N 1
ATOM 644 C CA . ALA A 1 93 ? -5.874 -1.562 -6.404 1.00 93.25 93 ALA A CA 1
ATOM 645 C C . ALA A 1 93 ? -5.938 -0.390 -7.392 1.00 93.25 93 ALA A C 1
ATOM 647 O O . ALA A 1 93 ? -5.752 -0.606 -8.586 1.00 93.25 93 ALA A O 1
ATOM 648 N N . LEU A 1 94 ? -6.148 0.833 -6.897 1.00 90.81 94 LEU A N 1
ATOM 649 C CA . LEU A 1 94 ? -6.270 2.042 -7.714 1.00 90.81 94 LEU A CA 1
ATOM 650 C C . LEU A 1 94 ? -4.958 2.430 -8.404 1.00 90.81 94 LEU A C 1
ATOM 652 O O . LEU A 1 94 ? -4.979 2.756 -9.588 1.00 90.81 94 LEU A O 1
ATOM 656 N N . LEU A 1 95 ? -3.825 2.371 -7.695 1.00 86.12 95 LEU A N 1
ATOM 657 C CA . LEU A 1 95 ? -2.517 2.693 -8.271 1.00 86.12 95 LEU A CA 1
ATOM 658 C C . LEU A 1 95 ? -2.167 1.735 -9.408 1.00 86.12 95 LEU A C 1
ATOM 660 O O . LEU A 1 95 ? -1.781 2.171 -10.486 1.00 86.12 95 LEU A O 1
ATOM 664 N N . CYS A 1 96 ? -2.348 0.431 -9.213 1.00 87.94 96 CYS A N 1
ATOM 665 C CA . CYS A 1 96 ? -2.015 -0.533 -10.254 1.00 87.94 96 CYS A CA 1
ATOM 666 C C . CYS A 1 96 ? -2.989 -0.497 -11.448 1.00 87.94 96 CYS A C 1
ATOM 668 O O . CYS A 1 96 ? -2.581 -0.824 -12.561 1.00 87.94 96 CYS A O 1
ATOM 670 N N . PHE A 1 97 ? -4.237 -0.036 -11.275 1.00 87.50 97 PHE A N 1
ATOM 671 C CA . PHE A 1 97 ? -5.138 0.215 -12.411 1.00 87.50 97 PHE A CA 1
ATOM 672 C C . PHE A 1 97 ? -4.587 1.278 -13.366 1.00 87.50 97 PHE A C 1
ATOM 674 O O . PHE A 1 97 ? -4.760 1.151 -14.578 1.00 87.50 97 PHE A O 1
ATOM 681 N N . THR A 1 98 ? -3.927 2.313 -12.841 1.00 82.31 98 THR A N 1
ATOM 682 C CA . THR A 1 98 ? -3.371 3.397 -13.660 1.00 82.31 98 THR A CA 1
ATOM 683 C C . THR A 1 98 ? -1.955 3.097 -14.157 1.00 82.31 98 THR A C 1
ATOM 685 O O . THR A 1 98 ? -1.553 3.631 -15.194 1.00 82.31 98 THR A O 1
ATOM 688 N N . THR A 1 99 ? -1.201 2.223 -13.478 1.00 82.94 99 THR A N 1
ATOM 689 C CA . THR A 1 99 ? 0.208 1.944 -13.815 1.00 82.94 99 THR A CA 1
ATOM 690 C C . THR A 1 99 ? 0.431 0.655 -14.614 1.00 82.94 99 THR A C 1
ATOM 692 O O . THR A 1 99 ? 1.198 0.683 -15.577 1.00 82.94 99 THR A O 1
ATOM 695 N N . VAL A 1 100 ? -0.234 -0.454 -14.269 1.00 81.44 100 VAL A N 1
ATOM 696 C CA . VAL A 1 100 ? 0.058 -1.809 -14.793 1.00 81.44 100 VAL A CA 1
ATOM 697 C C . VAL A 1 100 ? -0.758 -2.154 -16.043 1.00 81.44 100 VAL A C 1
ATOM 699 O O . VAL A 1 100 ? -0.310 -2.918 -16.896 1.00 81.44 100 VAL A O 1
ATOM 702 N N . GLY A 1 101 ? -1.955 -1.580 -16.185 1.00 79.62 101 GLY A N 1
ATOM 703 C CA . GLY A 1 101 ? -2.848 -1.858 -17.312 1.00 79.62 101 G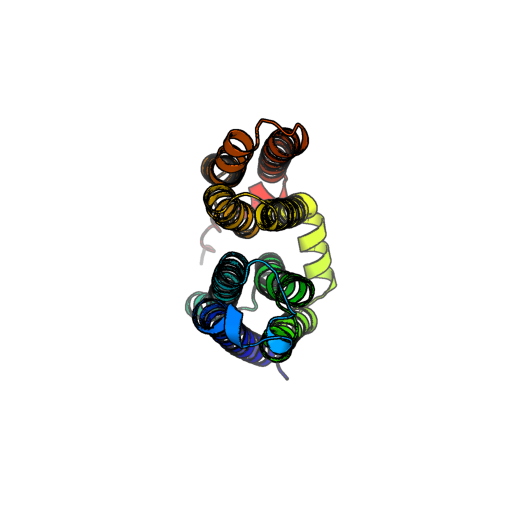LY A CA 1
ATOM 704 C C . GLY A 1 101 ? -3.635 -3.166 -17.153 1.00 79.62 101 GLY A C 1
ATOM 705 O O . GLY A 1 101 ? -4.090 -3.501 -16.060 1.00 79.62 101 GLY A O 1
ATOM 706 N N . SER A 1 102 ? -3.844 -3.896 -18.254 1.00 86.44 102 SER A N 1
ATOM 707 C CA . SER A 1 102 ? -4.848 -4.976 -18.320 1.00 86.44 102 SER A CA 1
ATOM 708 C C . SER A 1 102 ? -4.556 -6.197 -17.439 1.00 86.44 102 SER A C 1
ATOM 710 O O . SER A 1 102 ? -5.489 -6.823 -16.933 1.00 86.44 102 SER A O 1
ATOM 712 N N . LEU A 1 103 ? -3.278 -6.486 -17.159 1.00 86.00 103 LEU A N 1
ATOM 713 C CA . LEU A 1 103 ? -2.868 -7.532 -16.209 1.00 86.00 103 LEU A CA 1
ATOM 714 C C . LEU A 1 103 ? -3.446 -7.314 -14.806 1.00 86.00 103 LEU A C 1
ATOM 716 O O . LEU A 1 103 ? -3.603 -8.266 -14.041 1.00 86.00 103 LEU A O 1
ATOM 720 N N . TRP A 1 104 ? -3.782 -6.067 -14.469 1.00 92.00 104 TRP A N 1
ATOM 721 C CA . TRP A 1 104 ? -4.324 -5.722 -13.167 1.00 92.00 104 TRP A CA 1
ATOM 722 C C . TRP A 1 104 ? -5.852 -5.774 -13.086 1.00 92.00 104 TRP A C 1
ATOM 724 O O . TRP A 1 104 ? -6.402 -5.646 -11.996 1.00 92.00 104 TRP A O 1
ATOM 734 N N . TYR A 1 105 ? -6.572 -6.001 -14.186 1.00 92.44 105 TYR A N 1
ATOM 735 C CA . TYR A 1 105 ? -8.038 -5.983 -14.151 1.00 92.44 105 TYR A CA 1
ATOM 736 C C . TYR A 1 105 ? -8.606 -6.988 -13.149 1.00 92.44 105 TYR A C 1
ATOM 738 O O . TYR A 1 105 ? -9.400 -6.613 -12.287 1.00 92.44 105 TYR A O 1
ATOM 746 N N . LEU A 1 106 ? -8.146 -8.239 -13.193 1.00 94.31 106 LEU A N 1
ATOM 747 C CA . LEU A 1 106 ? -8.606 -9.260 -12.258 1.00 94.31 106 LEU A CA 1
ATOM 748 C C . LEU A 1 106 ? -8.192 -8.971 -10.797 1.00 94.31 106 LEU A C 1
ATOM 750 O O . LEU A 1 106 ? -9.091 -8.856 -9.959 1.00 94.31 106 LEU A O 1
ATOM 754 N N . PRO A 1 107 ? -6.895 -8.818 -10.444 1.00 94.38 107 PRO A N 1
ATOM 755 C CA . PRO A 1 107 ? -6.507 -8.539 -9.057 1.00 94.38 107 PRO A CA 1
ATOM 756 C C . PRO A 1 107 ? -7.102 -7.222 -8.542 1.00 94.38 107 PRO A C 1
ATOM 758 O O . PRO A 1 107 ? -7.591 -7.170 -7.414 1.00 94.38 107 PRO A O 1
ATOM 761 N N . GLY A 1 108 ? -7.142 -6.180 -9.372 1.00 94.12 108 GLY A N 1
ATOM 762 C CA . GLY A 1 108 ? -7.701 -4.876 -9.039 1.00 94.12 108 GLY A CA 1
ATOM 763 C C . GLY A 1 108 ? -9.187 -4.932 -8.699 1.00 94.12 108 GLY A C 1
ATOM 764 O O . GLY A 1 108 ? -9.580 -4.435 -7.644 1.00 94.12 108 GLY A O 1
ATOM 765 N N . ILE A 1 109 ? -10.017 -5.581 -9.526 1.00 96.69 109 ILE A N 1
ATOM 766 C CA . ILE A 1 109 ? -11.456 -5.748 -9.243 1.00 96.69 109 ILE A CA 1
ATOM 767 C C . ILE A 1 109 ? -11.657 -6.520 -7.936 1.00 96.69 109 ILE A C 1
ATOM 769 O O . ILE A 1 109 ? -12.481 -6.130 -7.104 1.00 96.69 109 ILE A O 1
ATOM 773 N N . VAL A 1 110 ? -10.891 -7.592 -7.722 1.00 97.25 110 VAL A N 1
ATOM 774 C CA . VAL A 1 110 ? -10.981 -8.412 -6.507 1.00 97.25 110 VAL A CA 1
ATOM 775 C C . VAL A 1 110 ? -10.626 -7.591 -5.256 1.00 97.25 110 VAL A C 1
ATOM 777 O O . VAL A 1 110 ? -11.362 -7.631 -4.265 1.00 97.25 110 VAL A O 1
ATOM 780 N N . LEU A 1 111 ? -9.557 -6.790 -5.303 1.00 96.38 111 LEU A N 1
ATOM 781 C CA . LEU A 1 111 ? -9.130 -5.918 -4.201 1.00 96.38 111 LEU A CA 1
ATOM 782 C C . LEU A 1 111 ? -10.105 -4.761 -3.933 1.00 96.38 111 LEU A C 1
ATOM 784 O O . LEU A 1 111 ? -10.397 -4.455 -2.771 1.00 96.38 111 LEU A O 1
ATOM 788 N N . LEU A 1 112 ? -10.661 -4.143 -4.980 1.00 96.50 112 LEU A N 1
ATOM 789 C CA . LEU A 1 112 ? -11.705 -3.123 -4.837 1.00 96.50 112 LEU A CA 1
ATOM 790 C C . LEU A 1 112 ? -12.970 -3.719 -4.222 1.00 96.50 112 LEU A C 1
ATOM 792 O O . LEU A 1 112 ? -13.541 -3.134 -3.304 1.00 96.50 112 LEU A O 1
ATOM 796 N N . THR A 1 113 ? -13.364 -4.916 -4.653 1.00 97.12 113 THR A N 1
ATOM 797 C CA . THR A 1 113 ? -14.510 -5.631 -4.079 1.00 97.12 113 THR A CA 1
ATOM 798 C C . THR A 1 113 ? -14.281 -5.916 -2.596 1.00 97.12 113 THR A C 1
ATOM 800 O O . THR A 1 113 ? -15.154 -5.638 -1.775 1.00 97.12 113 THR A O 1
ATOM 803 N N . ALA A 1 114 ? -13.091 -6.393 -2.215 1.00 95.81 114 ALA A N 1
ATOM 804 C CA . ALA A 1 114 ? -12.726 -6.591 -0.812 1.00 95.81 114 ALA A CA 1
ATOM 805 C C . ALA A 1 114 ? -12.822 -5.286 -0.002 1.00 95.81 114 ALA A C 1
ATOM 807 O O . ALA A 1 114 ? -13.409 -5.271 1.082 1.00 95.81 114 ALA A O 1
ATOM 808 N N . THR A 1 115 ? -12.313 -4.183 -0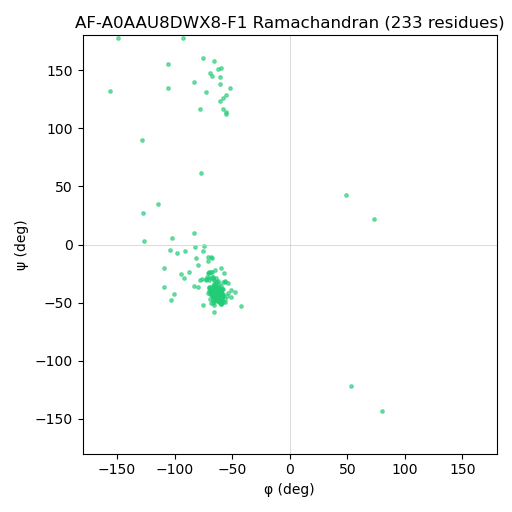.554 1.00 95.12 115 THR A N 1
ATOM 809 C CA . THR A 1 115 ? -12.390 -2.843 0.051 1.00 95.12 115 THR A CA 1
ATOM 810 C C . THR A 1 115 ? -13.840 -2.408 0.267 1.00 95.12 115 THR A C 1
ATOM 812 O O . THR A 1 115 ? -14.220 -2.036 1.379 1.00 95.12 115 THR A O 1
ATOM 815 N N . VAL A 1 116 ? -14.683 -2.520 -0.761 1.00 95.38 116 VAL A N 1
ATOM 816 C CA . VAL A 1 116 ? -16.110 -2.174 -0.693 1.00 95.38 116 VAL A CA 1
ATOM 817 C C . VAL A 1 116 ? -16.819 -3.016 0.364 1.00 95.38 116 VAL A C 1
ATOM 819 O O . VAL A 1 116 ? -17.544 -2.470 1.193 1.00 95.38 116 VAL A O 1
ATOM 822 N N . LEU A 1 117 ? -16.564 -4.325 0.421 1.00 94.62 117 LEU A N 1
ATOM 823 C CA . LEU A 1 117 ? -17.149 -5.194 1.442 1.00 94.62 117 LEU A CA 1
ATOM 824 C C . LEU A 1 117 ? -16.768 -4.766 2.867 1.00 94.62 117 LEU A C 1
ATOM 826 O O . LEU A 1 117 ? -17.630 -4.782 3.743 1.00 94.62 117 LEU A O 1
ATOM 830 N N . ILE A 1 118 ? -15.525 -4.338 3.118 1.00 92.19 118 ILE A N 1
ATOM 831 C CA . ILE A 1 118 ? -15.089 -3.840 4.440 1.00 92.19 118 ILE A CA 1
ATOM 832 C C . ILE A 1 118 ? -15.827 -2.554 4.821 1.00 92.19 118 ILE A C 1
ATOM 834 O O . ILE A 1 118 ? -16.237 -2.387 5.978 1.00 92.19 118 ILE A O 1
ATOM 838 N N . VAL A 1 119 ? -16.010 -1.647 3.860 1.00 91.94 119 VAL A N 1
ATOM 839 C CA . VAL A 1 119 ? -16.732 -0.384 4.061 1.00 91.94 119 VAL A CA 1
ATOM 840 C C . VAL A 1 119 ? -18.214 -0.648 4.334 1.00 91.94 119 VAL A C 1
ATOM 842 O O . VAL A 1 119 ? -18.771 -0.072 5.267 1.00 91.94 119 VAL A O 1
ATOM 845 N N . LEU A 1 120 ? -18.841 -1.552 3.576 1.00 91.56 120 LEU A N 1
ATOM 846 C CA . LEU A 1 120 ? -20.261 -1.894 3.702 1.00 91.56 120 LEU A CA 1
ATOM 847 C C . LEU A 1 120 ? -20.585 -2.731 4.949 1.00 91.56 120 LEU A C 1
ATOM 849 O O . LEU A 1 120 ? -21.691 -2.629 5.469 1.00 91.56 120 LEU A O 1
ATOM 853 N N . ALA A 1 121 ? -19.650 -3.549 5.441 1.00 89.12 121 ALA A N 1
ATOM 854 C CA . ALA A 1 121 ? -19.883 -4.486 6.545 1.00 89.12 121 ALA A CA 1
ATOM 855 C C . ALA A 1 121 ? -19.962 -3.855 7.945 1.00 89.12 121 ALA A C 1
ATOM 857 O O . ALA A 1 121 ? -20.208 -4.566 8.919 1.00 89.12 121 ALA A O 1
ATOM 858 N N . GLY A 1 122 ? -19.712 -2.559 8.099 1.00 84.25 122 GLY A N 1
ATOM 859 C CA . GLY A 1 122 ? -19.782 -1.903 9.403 1.00 84.25 122 GLY A CA 1
ATOM 860 C C . GLY A 1 122 ? -20.195 -0.450 9.285 1.00 84.25 122 GLY A C 1
ATOM 861 O O . GLY A 1 122 ? -20.343 0.068 8.182 1.00 84.25 122 GLY A O 1
ATOM 862 N N . ASP A 1 123 ? -20.338 0.220 10.425 1.00 87.31 123 ASP A N 1
ATOM 863 C CA . ASP A 1 123 ? -20.828 1.595 10.448 1.00 87.31 123 ASP A CA 1
ATOM 864 C C . ASP A 1 123 ? -19.900 2.538 9.662 1.00 87.31 123 ASP A C 1
ATOM 866 O O . ASP A 1 123 ? -18.685 2.598 9.898 1.00 87.31 123 ASP A O 1
ATOM 870 N N . ARG A 1 124 ? -20.491 3.230 8.682 1.00 87.25 124 ARG A N 1
ATOM 871 C CA . ARG A 1 124 ? -19.820 4.196 7.809 1.00 87.25 124 ARG A CA 1
ATOM 872 C C . ARG A 1 124 ? -19.564 5.511 8.537 1.00 87.25 124 ARG A C 1
ATOM 874 O O . ARG A 1 124 ? -18.576 6.164 8.221 1.00 87.25 124 ARG A O 1
ATOM 881 N N . HIS A 1 125 ? -20.406 5.884 9.501 1.00 86.19 125 HIS A N 1
ATOM 882 C CA . HIS A 1 125 ? -20.208 7.088 10.307 1.00 86.19 125 HIS A CA 1
ATOM 883 C C . HIS A 1 125 ? -19.005 6.902 11.222 1.00 86.19 125 HIS A C 1
ATOM 885 O O . HIS A 1 125 ? -18.102 7.728 11.183 1.00 86.19 125 HIS A O 1
ATOM 891 N N . ALA A 1 126 ? -18.908 5.767 11.920 1.00 83.62 126 ALA A N 1
ATOM 892 C CA . ALA A 1 126 ? -17.714 5.421 12.691 1.00 83.62 126 ALA A CA 1
ATOM 893 C C . ALA A 1 126 ? -16.440 5.343 11.828 1.00 83.62 126 ALA A C 1
ATOM 895 O O . ALA A 1 126 ? -15.376 5.771 12.265 1.00 83.62 126 ALA A O 1
ATOM 896 N N . LEU A 1 127 ? -16.527 4.823 10.595 1.00 83.25 127 LEU A N 1
ATOM 897 C CA . LEU A 1 127 ? -15.384 4.788 9.675 1.00 83.25 127 LEU A CA 1
ATOM 898 C C . LEU A 1 127 ? -14.964 6.196 9.228 1.00 83.25 127 LEU A C 1
ATOM 900 O O . LEU A 1 127 ? -13.780 6.515 9.253 1.00 83.25 127 LEU A O 1
ATOM 904 N N . ARG A 1 128 ? -15.925 7.043 8.841 1.00 84.56 128 ARG A N 1
ATOM 905 C CA . ARG A 1 128 ? -15.671 8.446 8.483 1.00 84.56 128 ARG A CA 1
ATOM 906 C C . ARG A 1 128 ? -15.111 9.226 9.663 1.00 84.56 128 ARG A C 1
ATOM 908 O O . ARG A 1 128 ? -14.162 9.970 9.472 1.00 84.56 128 ARG A O 1
ATOM 915 N N . ALA A 1 129 ? -15.650 9.016 10.860 1.00 82.94 129 ALA A N 1
ATOM 916 C CA . ALA A 1 129 ? -15.153 9.623 12.084 1.00 82.94 129 ALA A CA 1
ATOM 917 C C . ALA A 1 129 ? -13.713 9.188 12.374 1.00 82.94 129 ALA A C 1
ATOM 919 O O . ALA A 1 129 ? -12.898 10.042 12.684 1.00 82.94 129 ALA A O 1
ATOM 920 N N . ALA A 1 130 ? -13.375 7.905 12.189 1.00 79.62 130 ALA A N 1
ATOM 921 C CA . ALA A 1 130 ? -12.005 7.413 12.344 1.00 79.62 130 ALA A CA 1
ATOM 922 C C . ALA A 1 130 ? -11.039 8.018 11.311 1.00 79.62 130 ALA A C 1
ATOM 924 O O . ALA A 1 130 ? -9.921 8.395 11.641 1.00 79.62 130 ALA A O 1
ATOM 925 N N . ILE A 1 131 ? -11.472 8.150 10.053 1.00 78.31 131 ILE A N 1
ATOM 926 C CA . ILE A 1 131 ? -10.672 8.809 9.011 1.00 78.31 131 ILE A CA 1
ATOM 927 C C . ILE A 1 131 ? -10.508 10.303 9.320 1.00 78.31 131 ILE A C 1
ATOM 929 O O . ILE A 1 131 ? -9.418 10.837 9.155 1.00 78.31 131 ILE A O 1
ATOM 933 N N . ALA A 1 132 ? -11.563 10.972 9.786 1.00 81.69 132 ALA A N 1
ATOM 934 C CA . ALA A 1 132 ? -11.531 12.387 10.140 1.00 81.69 132 ALA A CA 1
ATOM 935 C C . ALA A 1 132 ? -10.667 12.650 11.382 1.00 81.69 132 ALA A C 1
ATOM 937 O O . ALA A 1 132 ? -9.895 13.607 11.399 1.00 81.69 132 ALA A O 1
ATOM 938 N N . SER A 1 133 ? -10.740 11.784 12.398 1.00 77.81 133 SER A N 1
ATOM 939 C CA . SER A 1 133 ? -9.901 11.880 13.595 1.00 77.81 133 SER A CA 1
ATOM 940 C C . SER A 1 133 ? -8.426 11.631 13.289 1.00 77.81 133 SER A C 1
ATOM 942 O O . SER A 1 133 ? -7.566 12.203 13.950 1.00 77.81 133 SER A O 1
ATOM 944 N N . ASP A 1 134 ? -8.137 10.815 12.272 1.00 79.38 134 ASP A N 1
ATOM 945 C CA . ASP A 1 134 ? -6.784 10.453 11.847 1.00 79.38 134 ASP A CA 1
ATOM 946 C C . ASP A 1 134 ? -6.434 10.980 10.448 1.00 79.38 134 ASP A C 1
ATOM 948 O O . ASP A 1 134 ? -5.689 10.338 9.698 1.00 79.38 134 ASP A O 1
ATOM 952 N N . TRP A 1 135 ? -6.930 12.169 10.093 1.00 84.19 135 TRP A N 1
ATOM 953 C CA . TRP A 1 135 ? -6.727 12.755 8.763 1.00 84.19 135 TRP A CA 1
ATOM 954 C C . TRP A 1 135 ? -5.239 12.888 8.395 1.00 84.19 135 TRP A C 1
ATOM 956 O O . TRP A 1 135 ? -4.867 12.724 7.236 1.00 84.19 135 TRP A O 1
ATOM 966 N N . LEU A 1 136 ? -4.366 13.100 9.386 1.00 88.12 136 LEU A N 1
ATOM 967 C CA . LEU A 1 136 ? -2.912 13.153 9.204 1.00 88.12 136 LEU A CA 1
ATOM 968 C C . LEU A 1 136 ? -2.324 11.804 8.771 1.00 88.12 136 LEU A C 1
ATOM 970 O O . LEU A 1 136 ? -1.390 11.766 7.974 1.00 88.12 136 LEU A O 1
ATOM 974 N N . SER A 1 137 ? -2.876 10.688 9.253 1.00 85.06 137 SER A N 1
ATOM 975 C CA . SER A 1 137 ? -2.461 9.352 8.806 1.00 85.06 137 SER A CA 1
ATOM 976 C C . SER A 1 137 ? -2.897 9.116 7.359 1.00 85.06 137 SER A C 1
ATOM 978 O O . SER A 1 137 ? -2.128 8.576 6.564 1.00 85.06 137 SER A O 1
ATOM 980 N N . ALA A 1 138 ? -4.089 9.588 6.978 1.00 83.75 138 ALA A N 1
ATOM 981 C CA . ALA A 1 138 ? -4.524 9.576 5.582 1.00 83.75 138 ALA A CA 1
ATOM 982 C C . ALA A 1 138 ? -3.615 10.449 4.697 1.00 83.75 138 ALA A C 1
ATOM 984 O O . ALA A 1 138 ? -3.202 10.003 3.628 1.00 83.75 138 ALA A O 1
ATOM 985 N N . LEU A 1 139 ? -3.223 11.638 5.170 1.00 88.38 139 LEU A N 1
ATOM 986 C CA . LEU A 1 139 ? -2.282 12.508 4.465 1.00 88.38 139 LEU A CA 1
ATOM 987 C C . LEU A 1 139 ? -0.901 11.855 4.306 1.00 88.38 139 LEU A C 1
ATOM 989 O O . LEU A 1 139 ? -0.351 11.883 3.211 1.00 88.38 139 LEU A O 1
ATOM 993 N N . LEU A 1 140 ? -0.358 11.207 5.344 1.00 90.00 140 LEU A N 1
ATOM 994 C CA . LEU A 1 140 ? 0.889 10.431 5.238 1.00 90.00 140 LEU A CA 1
ATOM 995 C C . LEU A 1 140 ? 0.777 9.300 4.220 1.00 90.00 140 LEU A C 1
ATOM 997 O O . LEU A 1 140 ? 1.713 9.044 3.471 1.00 90.00 140 LEU A O 1
ATOM 1001 N N . THR A 1 141 ? -0.375 8.635 4.180 1.00 87.44 141 THR A N 1
ATOM 1002 C CA . THR A 1 141 ? -0.643 7.565 3.216 1.00 87.44 141 THR A CA 1
ATOM 1003 C C . THR A 1 141 ? -0.591 8.106 1.788 1.00 87.44 141 THR A C 1
ATOM 1005 O O . THR A 1 141 ? 0.079 7.531 0.932 1.00 87.44 141 THR A O 1
ATOM 1008 N N . LEU A 1 142 ? -1.243 9.248 1.550 1.00 89.25 142 LEU A N 1
ATOM 1009 C CA . LEU A 1 142 ? -1.222 9.941 0.264 1.00 89.25 142 LEU A CA 1
ATOM 1010 C C . LEU A 1 142 ? 0.192 10.398 -0.110 1.00 89.25 142 LEU A C 1
ATOM 1012 O O . LEU A 1 142 ? 0.608 10.253 -1.255 1.00 89.25 142 LEU A O 1
ATOM 1016 N N . LEU A 1 143 ? 0.949 10.904 0.860 1.00 90.44 143 LEU A N 1
ATOM 1017 C CA . LEU A 1 143 ? 2.315 11.358 0.648 1.00 90.44 143 LEU A CA 1
ATOM 1018 C C . LEU A 1 143 ? 3.253 10.198 0.289 1.00 90.44 143 LEU A C 1
ATOM 1020 O O . LEU A 1 143 ? 4.044 10.319 -0.641 1.00 90.44 143 LEU A O 1
ATOM 1024 N N . GLY A 1 144 ? 3.112 9.049 0.956 1.00 90.00 144 GLY A N 1
ATOM 1025 C CA . GLY A 1 144 ? 3.809 7.814 0.588 1.00 90.00 144 GLY A CA 1
ATOM 1026 C C . GLY A 1 144 ? 3.461 7.346 -0.829 1.00 90.00 144 GLY A C 1
ATOM 1027 O O . GLY A 1 144 ? 4.354 6.974 -1.589 1.00 90.00 144 GLY A O 1
ATOM 1028 N N . ALA A 1 145 ? 2.189 7.445 -1.228 1.00 87.00 145 ALA A N 1
ATOM 1029 C CA . ALA A 1 145 ? 1.758 7.165 -2.599 1.00 87.00 145 ALA A CA 1
ATOM 1030 C C . ALA A 1 145 ? 2.357 8.151 -3.622 1.00 87.00 145 ALA A C 1
ATOM 1032 O O . ALA A 1 145 ? 2.713 7.752 -4.728 1.00 87.00 145 ALA A O 1
ATOM 1033 N N . PHE A 1 146 ? 2.528 9.422 -3.258 1.00 87.88 146 PHE A N 1
ATOM 1034 C CA . PHE A 1 146 ? 3.171 10.409 -4.126 1.00 87.88 146 PHE A CA 1
ATOM 1035 C C . PHE A 1 146 ? 4.668 10.122 -4.311 1.00 87.88 146 PH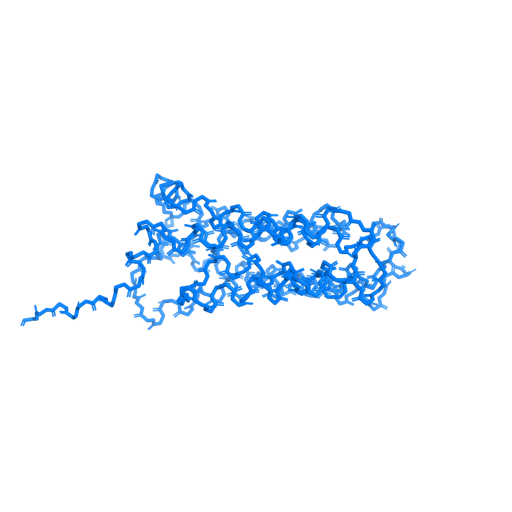E A C 1
ATOM 1037 O O . PHE A 1 146 ? 5.174 10.181 -5.430 1.00 87.88 146 PHE A O 1
ATOM 1044 N N . VAL A 1 147 ? 5.366 9.738 -3.235 1.00 90.31 147 VAL A N 1
ATOM 1045 C CA . VAL A 1 147 ? 6.767 9.281 -3.293 1.00 90.31 147 VAL A CA 1
ATOM 1046 C C . VAL A 1 147 ? 6.898 8.061 -4.209 1.00 90.31 147 VAL A C 1
ATOM 1048 O O . VAL A 1 147 ? 7.783 8.037 -5.060 1.00 90.31 147 VAL A O 1
ATOM 1051 N N . LEU A 1 148 ? 5.979 7.095 -4.102 1.00 88.44 148 LEU A N 1
ATOM 1052 C CA . LEU A 1 148 ? 5.897 5.941 -5.003 1.00 88.44 148 LEU A CA 1
ATOM 1053 C C . LEU A 1 148 ? 5.774 6.364 -6.471 1.00 88.44 148 LEU A C 1
ATOM 1055 O O . LEU A 1 148 ? 6.534 5.887 -7.308 1.00 88.44 148 LEU A O 1
ATOM 1059 N N . MET A 1 149 ? 4.851 7.279 -6.779 1.00 83.88 149 MET A N 1
ATOM 1060 C CA . MET A 1 149 ? 4.634 7.755 -8.148 1.00 83.88 149 MET A CA 1
ATOM 1061 C C . MET A 1 149 ? 5.854 8.489 -8.716 1.00 83.88 149 MET A C 1
ATOM 1063 O O . MET A 1 149 ? 6.217 8.255 -9.863 1.00 83.88 149 MET A O 1
ATOM 1067 N N . MET A 1 150 ? 6.519 9.324 -7.914 1.00 87.38 150 MET A N 1
ATOM 1068 C CA . MET A 1 150 ? 7.764 10.000 -8.303 1.00 87.38 150 MET A CA 1
ATOM 1069 C C . MET A 1 150 ? 8.911 9.012 -8.549 1.00 87.38 150 MET A C 1
ATOM 1071 O O . MET A 1 150 ? 9.722 9.203 -9.454 1.00 87.38 150 MET A O 1
ATOM 1075 N N . ALA A 1 151 ? 8.991 7.948 -7.749 1.00 87.94 151 ALA A N 1
ATOM 1076 C CA . ALA A 1 151 ? 10.035 6.937 -7.871 1.00 87.94 151 ALA A CA 1
ATOM 1077 C C . ALA A 1 151 ? 9.940 6.151 -9.188 1.00 87.94 151 ALA A C 1
ATOM 1079 O O . ALA A 1 151 ? 10.966 5.736 -9.727 1.00 87.94 151 ALA A O 1
ATOM 1080 N N . LEU A 1 152 ? 8.732 5.980 -9.735 1.00 83.19 152 LEU A N 1
ATOM 1081 C CA . LEU A 1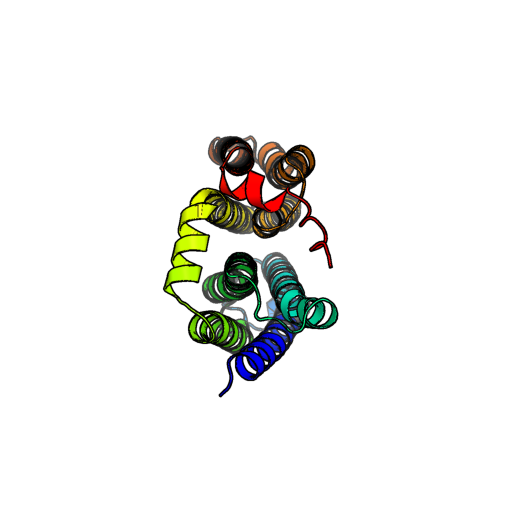 152 ? 8.506 5.235 -10.978 1.00 83.19 152 LEU A CA 1
ATOM 1082 C C . LEU A 1 152 ? 9.143 5.868 -12.216 1.00 83.19 152 LEU A C 1
ATOM 1084 O O . LEU A 1 152 ? 9.359 5.172 -13.201 1.00 83.19 152 LEU A O 1
ATOM 1088 N N . THR A 1 153 ? 9.424 7.168 -12.186 1.00 82.12 153 THR A N 1
ATOM 1089 C CA . THR A 1 153 ? 10.043 7.889 -13.308 1.00 82.12 153 THR A CA 1
ATOM 1090 C C . THR A 1 153 ? 11.533 8.152 -13.092 1.00 82.12 153 THR A C 1
ATOM 1092 O O . THR A 1 153 ? 12.143 8.897 -13.855 1.00 82.12 153 THR A O 1
ATOM 1095 N N . ALA A 1 154 ? 12.109 7.612 -12.019 1.00 85.38 154 ALA A N 1
ATOM 1096 C CA . ALA A 1 154 ? 13.490 7.854 -11.635 1.00 85.38 154 ALA A CA 1
ATOM 1097 C C . ALA A 1 154 ? 14.446 6.787 -12.216 1.00 85.38 154 ALA A C 1
ATOM 1099 O O . ALA A 1 154 ? 14.031 5.862 -12.909 1.00 85.38 154 ALA A O 1
ATOM 1100 N N . ALA A 1 155 ? 15.749 6.934 -11.966 1.00 85.06 155 ALA A N 1
ATOM 1101 C CA . ALA A 1 155 ? 16.744 5.925 -12.328 1.00 85.06 155 ALA A CA 1
ATOM 1102 C C . ALA A 1 155 ? 16.536 4.613 -11.530 1.00 85.06 155 ALA A C 1
ATOM 1104 O O . ALA A 1 155 ? 16.015 4.657 -10.418 1.00 85.06 155 ALA A O 1
ATOM 1105 N N . PRO A 1 156 ? 17.019 3.443 -11.995 1.00 82.81 156 PRO A N 1
ATOM 1106 C CA . PRO A 1 156 ? 16.648 2.146 -11.411 1.00 82.81 156 PRO A CA 1
ATOM 1107 C C . PRO A 1 156 ? 16.886 2.021 -9.897 1.00 82.81 156 PRO A C 1
ATOM 1109 O O . PRO A 1 156 ? 16.021 1.558 -9.152 1.00 82.81 156 PRO A O 1
ATOM 1112 N N . VAL A 1 157 ? 18.048 2.476 -9.414 1.00 83.88 157 VAL A N 1
ATOM 1113 C CA . VAL A 1 157 ? 18.381 2.445 -7.978 1.00 83.88 157 VAL A CA 1
ATOM 1114 C C . VAL A 1 157 ? 17.464 3.377 -7.184 1.00 83.88 157 VAL A C 1
ATOM 1116 O O . VAL A 1 157 ? 16.989 3.016 -6.107 1.00 83.88 157 VAL A O 1
ATOM 1119 N N . THR A 1 158 ? 17.179 4.567 -7.714 1.00 87.50 158 THR A N 1
ATOM 1120 C CA . THR A 1 158 ? 16.330 5.550 -7.035 1.00 87.50 158 THR A CA 1
ATOM 1121 C C . THR A 1 158 ? 14.861 5.131 -7.050 1.00 87.50 158 THR A C 1
ATOM 1123 O O . THR A 1 158 ? 14.165 5.366 -6.063 1.00 87.50 158 THR A O 1
ATOM 1126 N N . THR A 1 159 ? 14.413 4.409 -8.082 1.00 86.06 159 THR A N 1
ATOM 1127 C CA . THR A 1 159 ? 13.105 3.745 -8.124 1.00 86.06 159 THR A CA 1
ATOM 1128 C C . THR A 1 159 ? 12.958 2.739 -6.995 1.00 86.06 159 THR A C 1
ATOM 1130 O O . THR A 1 159 ? 11.995 2.825 -6.240 1.00 86.06 159 THR A O 1
ATOM 1133 N N . ILE A 1 160 ? 13.916 1.824 -6.813 1.00 85.56 160 ILE A N 1
ATOM 1134 C CA . ILE A 1 160 ? 13.845 0.815 -5.742 1.00 85.56 160 ILE A CA 1
ATOM 1135 C C . ILE A 1 160 ? 13.755 1.495 -4.370 1.00 85.56 160 ILE A C 1
ATOM 1137 O O . ILE A 1 160 ? 12.868 1.175 -3.574 1.00 85.56 160 ILE A O 1
ATOM 1141 N N . VAL A 1 161 ? 14.634 2.466 -4.108 1.00 89.75 161 VAL A N 1
ATOM 1142 C CA . VAL A 1 161 ? 14.666 3.195 -2.831 1.00 89.75 161 VAL A CA 1
ATOM 1143 C C . VAL A 1 161 ? 13.367 3.969 -2.598 1.00 89.75 161 VAL A C 1
ATOM 1145 O O . VAL A 1 161 ? 12.800 3.895 -1.509 1.00 89.75 161 VAL A O 1
ATOM 1148 N N . GLY A 1 162 ? 12.861 4.675 -3.611 1.00 90.19 162 GLY A N 1
ATOM 1149 C CA . GLY A 1 162 ? 11.629 5.453 -3.508 1.00 90.19 162 GLY A CA 1
ATOM 1150 C C . GLY A 1 162 ? 10.376 4.590 -3.371 1.00 90.19 162 GLY A C 1
ATOM 1151 O O . GLY A 1 162 ? 9.485 4.931 -2.596 1.00 90.19 162 GLY A O 1
ATOM 1152 N N . VAL A 1 163 ? 10.318 3.437 -4.042 1.00 87.56 163 VAL A N 1
ATOM 1153 C CA . VAL A 1 163 ? 9.201 2.491 -3.916 1.00 87.56 163 VAL A CA 1
ATOM 1154 C C . VAL A 1 163 ? 9.157 1.904 -2.507 1.00 87.56 163 VAL A C 1
ATOM 1156 O O . VAL A 1 163 ? 8.126 1.987 -1.838 1.00 87.56 163 VAL A O 1
ATOM 1159 N N . ILE A 1 164 ? 10.276 1.364 -2.014 1.00 88.50 164 ILE A N 1
ATOM 1160 C CA . ILE A 1 164 ? 10.351 0.826 -0.647 1.00 88.50 164 ILE A CA 1
ATOM 1161 C C . ILE A 1 164 ? 10.008 1.925 0.360 1.00 88.50 164 ILE A C 1
ATOM 1163 O O . ILE A 1 164 ? 9.190 1.719 1.256 1.00 88.50 164 ILE A O 1
ATOM 1167 N N . GLY A 1 165 ? 10.586 3.109 0.179 1.00 90.38 165 GLY A N 1
ATOM 1168 C CA . GLY A 1 165 ? 10.384 4.241 1.062 1.00 90.38 165 GLY A CA 1
ATOM 1169 C C . GLY A 1 165 ? 8.932 4.719 1.128 1.00 90.38 165 GLY A C 1
ATOM 1170 O O . GLY A 1 165 ? 8.360 4.834 2.214 1.00 90.38 165 GLY A O 1
ATOM 1171 N N . GLY A 1 166 ? 8.291 4.905 -0.027 1.00 89.44 166 GLY A N 1
ATOM 1172 C CA . GLY A 1 166 ? 6.883 5.286 -0.110 1.00 89.44 166 GLY A CA 1
ATOM 1173 C C . GLY A 1 166 ? 5.949 4.234 0.496 1.00 89.44 166 GLY A C 1
ATOM 1174 O O . GLY A 1 166 ? 5.008 4.596 1.203 1.00 89.44 166 GLY A O 1
ATOM 1175 N N . LEU A 1 167 ? 6.244 2.938 0.333 1.00 86.38 167 LEU A N 1
ATOM 1176 C CA . LEU A 1 167 ? 5.490 1.854 0.982 1.00 86.38 167 LEU A CA 1
ATOM 1177 C C . LEU A 1 167 ? 5.647 1.859 2.503 1.00 86.38 167 LEU A C 1
ATOM 1179 O O . LEU A 1 167 ? 4.660 1.665 3.218 1.00 86.38 167 LEU A O 1
ATOM 1183 N N . VAL A 1 168 ? 6.860 2.101 3.007 1.00 89.94 168 VAL A N 1
ATOM 1184 C CA . VAL A 1 168 ? 7.127 2.225 4.448 1.00 89.94 168 VAL A CA 1
ATOM 1185 C C . VAL A 1 168 ? 6.347 3.398 5.038 1.00 89.94 168 VAL A C 1
ATOM 1187 O O . VAL A 1 168 ? 5.713 3.233 6.076 1.00 89.94 168 VAL A O 1
ATOM 1190 N N . VAL A 1 169 ? 6.316 4.555 4.373 1.00 89.69 169 VAL A N 1
ATOM 1191 C CA . VAL A 1 169 ? 5.522 5.714 4.820 1.00 89.69 169 VAL A CA 1
ATOM 1192 C C . VAL A 1 169 ? 4.027 5.389 4.794 1.00 89.69 169 VAL A C 1
ATOM 1194 O O . VAL A 1 169 ? 3.318 5.622 5.776 1.00 89.69 169 VAL A O 1
ATOM 1197 N N . MET A 1 170 ? 3.554 4.803 3.691 1.00 87.44 170 MET A N 1
ATOM 1198 C CA . MET A 1 170 ? 2.143 4.502 3.464 1.00 87.44 170 MET A CA 1
ATOM 1199 C C . MET A 1 170 ? 1.588 3.507 4.491 1.00 87.44 170 MET A C 1
ATOM 1201 O O . MET A 1 170 ? 0.518 3.717 5.060 1.00 87.44 170 MET A O 1
ATOM 1205 N N . THR A 1 171 ? 2.330 2.436 4.771 1.00 80.94 171 THR A N 1
ATOM 1206 C CA . THR A 1 171 ? 1.946 1.416 5.760 1.00 80.94 171 THR A CA 1
ATOM 1207 C C . THR A 1 171 ? 2.239 1.862 7.196 1.00 80.94 171 THR A C 1
ATOM 1209 O O . THR A 1 171 ? 1.432 1.623 8.100 1.00 80.94 171 THR A O 1
ATOM 1212 N N . GLY A 1 172 ? 3.346 2.580 7.406 1.00 82.31 172 GLY A N 1
ATOM 1213 C CA . GLY A 1 172 ? 3.785 3.158 8.679 1.00 82.31 172 GLY A CA 1
ATOM 1214 C C . GLY A 1 172 ? 2.770 4.109 9.306 1.00 82.31 172 GLY A C 1
ATOM 1215 O O . GLY A 1 172 ? 2.641 4.143 10.532 1.00 82.31 172 GLY A O 1
ATOM 1216 N N . ALA A 1 173 ? 1.998 4.823 8.483 1.00 83.31 173 ALA A N 1
ATOM 1217 C CA . ALA A 1 173 ? 0.960 5.750 8.933 1.00 83.31 173 ALA A CA 1
ATOM 1218 C C . ALA A 1 173 ? -0.094 5.091 9.847 1.00 83.31 173 ALA A C 1
ATOM 1220 O O . ALA A 1 173 ? -0.599 5.724 10.778 1.00 83.31 173 ALA A O 1
ATOM 1221 N N . TRP A 1 174 ? -0.384 3.805 9.629 1.00 80.12 174 TRP A N 1
ATOM 1222 C CA . TRP A 1 174 ? -1.447 3.073 10.326 1.00 80.12 174 TRP A CA 1
ATOM 1223 C C . TRP A 1 174 ? -0.935 2.123 11.414 1.00 80.12 174 TRP A C 1
ATOM 1225 O O . TRP A 1 174 ? -1.730 1.531 12.146 1.00 80.12 174 TRP A O 1
ATOM 1235 N N . LEU A 1 175 ? 0.385 1.983 11.562 1.00 79.12 175 LEU A N 1
ATOM 1236 C CA . LEU A 1 175 ? 0.995 1.112 12.563 1.00 79.12 175 LEU A CA 1
ATOM 1237 C C . LEU A 1 175 ? 0.838 1.705 13.984 1.00 79.12 175 LEU A C 1
ATOM 1239 O O . LEU A 1 175 ? 1.161 2.880 14.211 1.00 79.12 175 LEU A O 1
ATOM 1243 N N . PRO A 1 176 ? 0.375 0.917 14.979 1.00 74.81 176 PRO A N 1
ATOM 1244 C CA . PRO A 1 176 ? 0.259 1.352 16.373 1.00 74.81 176 PRO A CA 1
ATOM 1245 C C . PRO A 1 176 ? 1.635 1.341 17.064 1.00 74.81 176 PRO A C 1
ATOM 1247 O O . PRO A 1 176 ? 1.881 0.591 18.004 1.00 74.81 176 PRO A O 1
ATOM 1250 N N . VAL A 1 177 ? 2.563 2.151 16.557 1.00 81.19 177 VAL A N 1
ATOM 1251 C CA . VAL A 1 177 ? 3.938 2.277 17.055 1.00 81.19 177 VAL A CA 1
ATOM 1252 C C . VAL A 1 177 ? 4.137 3.576 17.834 1.00 81.19 177 VAL A C 1
ATOM 1254 O O . VAL A 1 177 ? 3.431 4.563 17.620 1.00 81.19 177 VAL A O 1
ATOM 1257 N N . ARG A 1 178 ? 5.127 3.583 18.736 1.00 84.94 178 ARG A N 1
ATOM 1258 C CA . ARG A 1 178 ? 5.508 4.772 19.518 1.00 84.94 178 ARG A CA 1
ATOM 1259 C C . ARG A 1 178 ? 6.000 5.898 18.596 1.00 84.94 178 ARG A C 1
ATOM 1261 O O . ARG A 1 178 ? 6.614 5.624 17.566 1.00 84.94 178 ARG A O 1
ATOM 1268 N N . ARG A 1 179 ? 5.817 7.158 19.017 1.00 84.44 179 ARG A N 1
ATOM 1269 C CA . ARG A 1 179 ? 6.270 8.371 18.300 1.00 84.44 179 ARG A CA 1
ATOM 1270 C C . ARG A 1 179 ? 7.683 8.269 17.694 1.00 84.44 179 ARG A C 1
ATOM 1272 O O . ARG A 1 179 ? 7.792 8.504 16.494 1.00 84.44 179 ARG A O 1
ATOM 1279 N N . PRO A 1 180 ? 8.749 7.902 18.439 1.00 87.75 180 PRO A N 1
ATOM 1280 C CA . PRO A 1 180 ? 10.094 7.842 17.860 1.00 87.75 180 PRO A CA 1
ATOM 1281 C C . PRO A 1 180 ? 10.212 6.788 16.753 1.00 87.75 180 PRO A C 1
ATOM 1283 O O . PRO A 1 180 ? 10.864 7.034 15.748 1.00 87.75 180 PRO A O 1
ATOM 1286 N N . VAL A 1 181 ? 9.522 5.652 16.888 1.00 88.56 181 VAL A N 1
ATOM 1287 C CA . VAL A 1 181 ? 9.522 4.590 15.870 1.00 88.56 181 VAL A CA 1
ATOM 1288 C C . VAL A 1 181 ? 8.791 5.050 14.610 1.00 88.56 181 VAL A C 1
ATOM 1290 O O . VAL A 1 181 ? 9.271 4.812 13.510 1.00 88.56 181 VAL A O 1
ATOM 1293 N N . ARG A 1 182 ? 7.662 5.759 14.746 1.00 88.38 182 ARG A N 1
ATOM 1294 C CA . ARG A 1 182 ? 6.946 6.330 13.594 1.00 88.38 182 ARG A CA 1
ATOM 1295 C C . ARG A 1 182 ? 7.795 7.361 12.853 1.00 88.38 182 ARG A C 1
ATOM 1297 O O . ARG A 1 182 ? 7.884 7.302 11.633 1.00 88.38 182 ARG A O 1
ATOM 1304 N N . MET A 1 183 ? 8.426 8.273 13.592 1.00 92.12 183 MET A N 1
ATOM 1305 C CA . MET A 1 183 ? 9.346 9.265 13.029 1.00 92.12 183 MET A CA 1
ATOM 1306 C C . MET A 1 183 ? 10.503 8.587 12.296 1.00 92.12 183 MET A C 1
ATOM 1308 O O . MET A 1 183 ? 10.818 8.979 11.179 1.00 92.12 183 MET A O 1
ATOM 1312 N N . LEU A 1 184 ? 11.084 7.539 12.889 1.00 93.12 184 LEU A N 1
ATOM 1313 C CA . LEU A 1 184 ? 12.154 6.763 12.270 1.00 93.12 184 LEU A CA 1
ATOM 1314 C C . LEU A 1 184 ? 11.689 6.075 10.982 1.00 93.12 184 LEU A C 1
ATOM 1316 O O . LEU A 1 184 ? 12.395 6.147 9.986 1.00 93.12 184 LEU A O 1
ATOM 1320 N N . LEU A 1 185 ? 10.505 5.455 10.975 1.00 92.31 185 LEU A N 1
ATOM 1321 C CA . LEU A 1 185 ? 9.938 4.826 9.776 1.00 92.31 185 LEU A CA 1
ATOM 1322 C C . LEU A 1 185 ? 9.718 5.846 8.655 1.00 92.31 185 LEU A C 1
ATOM 1324 O O . LEU A 1 185 ? 10.086 5.586 7.514 1.00 92.31 185 LEU A O 1
ATOM 1328 N N . VAL A 1 186 ? 9.154 7.014 8.973 1.00 93.06 186 VAL A N 1
ATOM 1329 C CA . VAL A 1 186 ? 8.924 8.067 7.976 1.00 93.06 186 VAL A CA 1
ATOM 1330 C C . VAL A 1 186 ? 10.248 8.640 7.471 1.00 93.06 186 VAL A C 1
ATOM 1332 O O . VAL A 1 186 ? 10.415 8.766 6.265 1.00 93.06 186 VAL A O 1
ATOM 1335 N N . ALA A 1 187 ? 11.210 8.910 8.357 1.00 93.75 187 ALA A N 1
ATOM 1336 C CA . ALA A 1 187 ? 12.539 9.392 7.982 1.00 93.75 187 ALA A CA 1
ATOM 1337 C C . ALA A 1 187 ? 13.286 8.385 7.098 1.00 93.75 187 ALA A C 1
ATOM 1339 O O . ALA A 1 187 ? 13.788 8.750 6.039 1.00 93.75 187 ALA A O 1
ATOM 1340 N N . ALA A 1 188 ? 13.312 7.113 7.500 1.00 92.94 188 ALA A N 1
ATOM 1341 C CA . ALA A 1 188 ? 13.910 6.035 6.721 1.00 92.94 188 ALA A CA 1
ATOM 1342 C C . ALA A 1 188 ? 13.198 5.841 5.374 1.00 92.94 188 ALA A C 1
ATOM 1344 O O . ALA A 1 188 ? 13.835 5.469 4.394 1.00 92.94 188 ALA A O 1
ATOM 1345 N N . GLY A 1 189 ? 11.893 6.116 5.317 1.00 90.44 189 GLY A N 1
ATOM 1346 C CA . GLY A 1 189 ? 11.107 6.018 4.096 1.00 90.44 189 GLY A CA 1
ATOM 1347 C C . GLY A 1 189 ? 11.278 7.192 3.128 1.00 90.44 189 GLY A C 1
ATOM 1348 O O . GLY A 1 189 ? 11.168 6.994 1.924 1.00 90.44 189 GLY A O 1
ATOM 1349 N N . THR A 1 190 ? 11.559 8.412 3.595 1.00 93.62 190 THR A N 1
ATOM 1350 C CA . THR A 1 190 ? 11.607 9.596 2.713 1.00 93.62 190 THR A CA 1
ATOM 1351 C C . THR A 1 190 ? 13.005 10.154 2.476 1.00 93.62 190 THR A C 1
ATOM 1353 O O . THR A 1 190 ? 13.298 10.582 1.358 1.00 93.62 190 THR A O 1
ATOM 1356 N N . LEU A 1 191 ? 13.890 10.141 3.479 1.00 94.75 191 LEU A N 1
ATOM 1357 C CA . LEU A 1 191 ? 15.202 10.787 3.385 1.00 94.75 191 LEU A CA 1
ATOM 1358 C C . LEU A 1 191 ? 16.134 10.136 2.355 1.00 94.75 191 LEU A C 1
ATOM 1360 O O . LEU A 1 191 ? 16.725 10.887 1.581 1.00 94.75 191 LEU A O 1
ATOM 1364 N N . PRO A 1 192 ? 16.263 8.795 2.263 1.00 95.12 192 PRO A N 1
ATOM 1365 C CA . PRO A 1 192 ? 17.145 8.188 1.266 1.00 95.12 192 PRO A CA 1
ATOM 1366 C C . PRO A 1 192 ? 16.749 8.567 -0.164 1.00 95.12 192 PRO A C 1
ATOM 1368 O O . PRO A 1 192 ? 17.606 8.905 -0.976 1.00 95.12 192 PRO A O 1
ATOM 1371 N N . PHE A 1 193 ? 15.444 8.583 -0.459 1.00 92.88 193 PHE A N 1
ATOM 1372 C CA . PHE A 1 193 ? 14.943 9.000 -1.765 1.00 92.88 193 PHE A CA 1
ATOM 1373 C C . PHE A 1 193 ? 15.206 10.487 -2.026 1.00 92.88 193 PHE A C 1
ATOM 1375 O O . PHE A 1 193 ? 15.667 10.834 -3.110 1.00 92.88 193 PHE A O 1
ATOM 1382 N N . ALA A 1 194 ? 14.982 11.358 -1.036 1.00 93.94 194 ALA A N 1
ATOM 1383 C CA . ALA A 1 194 ? 15.260 12.790 -1.152 1.00 93.94 194 ALA A CA 1
ATOM 1384 C C . ALA A 1 194 ? 16.749 13.088 -1.388 1.00 93.94 194 ALA A C 1
ATOM 1386 O O . ALA A 1 194 ? 17.075 13.896 -2.250 1.00 93.94 194 ALA A O 1
ATOM 1387 N N . VAL A 1 195 ? 17.653 12.396 -0.686 1.00 94.81 195 VAL A N 1
ATOM 1388 C CA . VAL A 1 195 ? 19.107 12.517 -0.897 1.00 94.81 195 VAL A CA 1
ATOM 1389 C C . VAL A 1 195 ? 19.485 12.065 -2.301 1.00 94.81 195 VAL A C 1
ATOM 1391 O O . VAL A 1 195 ? 20.243 12.743 -2.983 1.00 94.81 195 VAL A O 1
ATOM 1394 N N . LEU A 1 196 ? 18.925 10.951 -2.773 1.00 92.31 196 LEU A N 1
ATOM 1395 C CA . LEU A 1 196 ? 19.196 10.443 -4.115 1.00 92.31 196 LEU A CA 1
ATOM 1396 C C . LEU A 1 196 ? 18.577 11.281 -5.235 1.00 92.31 196 LEU A C 1
ATOM 1398 O O . LEU A 1 196 ? 18.896 11.032 -6.386 1.00 92.31 196 LEU A O 1
ATOM 1402 N N . THR A 1 197 ? 17.696 12.231 -4.926 1.00 92.31 197 THR A N 1
ATOM 1403 C CA . THR A 1 197 ? 17.010 13.098 -5.901 1.00 92.31 197 THR A CA 1
ATOM 1404 C C . THR A 1 197 ? 17.172 14.577 -5.545 1.00 92.31 197 THR A C 1
ATOM 1406 O O . THR A 1 197 ? 16.337 15.411 -5.901 1.00 92.31 197 THR A O 1
ATOM 1409 N N . TRP A 1 198 ? 18.267 14.901 -4.847 1.00 91.56 198 TRP A N 1
ATOM 1410 C CA . TRP A 1 198 ? 18.557 16.215 -4.264 1.00 91.56 198 TRP A CA 1
ATOM 1411 C C . TRP A 1 198 ? 18.625 17.356 -5.285 1.00 91.56 198 TRP A C 1
ATOM 1413 O O . TRP A 1 198 ? 18.451 18.516 -4.926 1.00 91.56 198 TRP A O 1
ATOM 1423 N N . TRP A 1 199 ? 18.839 17.033 -6.563 1.00 90.06 199 TRP A N 1
ATOM 1424 C CA . TRP A 1 199 ? 18.784 17.997 -7.663 1.00 90.06 199 TRP A CA 1
ATOM 1425 C C . TRP A 1 199 ? 17.368 18.535 -7.927 1.00 90.06 199 TRP A C 1
ATOM 1427 O O . TRP A 1 199 ? 17.207 19.491 -8.681 1.00 90.06 199 TRP A O 1
ATOM 1437 N N . THR A 1 200 ? 16.331 17.943 -7.325 1.00 90.12 200 THR A N 1
ATOM 1438 C CA . THR A 1 200 ? 14.964 18.472 -7.340 1.00 90.12 200 THR A CA 1
ATOM 1439 C C . THR A 1 200 ? 14.620 19.061 -5.976 1.00 90.12 200 THR A C 1
ATOM 1441 O O . THR A 1 200 ? 14.850 18.432 -4.951 1.00 90.12 200 THR A O 1
ATOM 1444 N N . LEU A 1 201 ? 14.011 20.247 -5.944 1.00 91.06 201 LEU A N 1
ATOM 1445 C CA . LEU A 1 201 ? 13.501 20.843 -4.699 1.00 91.06 201 LEU A CA 1
ATOM 1446 C C . LEU A 1 201 ? 12.268 20.104 -4.153 1.00 91.06 201 LEU A C 1
ATOM 1448 O O . LEU A 1 201 ? 11.977 20.161 -2.959 1.00 91.06 201 LEU A O 1
ATOM 1452 N N . LEU A 1 202 ? 11.540 19.399 -5.024 1.00 89.50 202 LEU A N 1
ATOM 1453 C CA . LEU A 1 202 ? 10.280 18.750 -4.677 1.00 89.50 202 LEU A CA 1
ATOM 1454 C C . LEU A 1 202 ? 10.475 17.584 -3.697 1.00 89.50 202 LEU A C 1
ATOM 1456 O O . LEU A 1 202 ? 9.721 17.461 -2.736 1.00 89.50 202 LEU A O 1
ATOM 1460 N N . THR A 1 203 ? 11.479 16.731 -3.902 1.00 90.94 203 THR A N 1
ATOM 1461 C CA . THR A 1 203 ? 11.688 15.541 -3.065 1.00 90.94 203 THR A CA 1
ATOM 1462 C C . THR A 1 203 ? 12.148 15.840 -1.631 1.00 90.94 203 THR A C 1
ATOM 1464 O O . THR A 1 203 ? 11.550 15.257 -0.719 1.00 90.94 203 THR A O 1
ATOM 1467 N N . PRO A 1 204 ? 13.092 16.767 -1.348 1.00 91.38 204 PRO A N 1
ATOM 1468 C CA . PRO A 1 204 ? 13.379 17.173 0.023 1.00 91.38 204 PRO A CA 1
ATOM 1469 C C . PRO A 1 204 ? 12.186 17.895 0.660 1.00 91.38 204 PRO A C 1
ATOM 1471 O O . PRO A 1 204 ? 11.896 17.647 1.830 1.00 91.38 204 PRO A O 1
ATOM 1474 N N . ALA A 1 205 ? 11.432 18.707 -0.094 1.00 91.56 205 ALA A N 1
ATOM 1475 C CA . ALA A 1 205 ? 10.222 19.350 0.422 1.00 91.56 205 ALA A CA 1
ATOM 1476 C C . ALA A 1 205 ? 9.157 18.323 0.851 1.00 91.56 205 ALA A C 1
ATOM 1478 O O . ALA A 1 205 ? 8.598 18.437 1.943 1.00 91.56 205 ALA A O 1
ATOM 1479 N N . LEU A 1 206 ? 8.921 17.276 0.050 1.00 91.88 206 LEU A N 1
ATOM 1480 C CA . LEU A 1 206 ? 8.018 16.174 0.404 1.00 91.88 206 LEU A CA 1
ATOM 1481 C C . LEU A 1 206 ? 8.512 15.392 1.627 1.00 91.88 206 LEU A C 1
ATOM 1483 O O . LEU A 1 206 ? 7.702 15.021 2.475 1.00 91.88 206 LEU A O 1
ATOM 1487 N N . ALA A 1 207 ? 9.822 15.158 1.751 1.00 93.19 207 ALA A N 1
ATOM 1488 C CA . ALA A 1 207 ? 10.391 14.472 2.909 1.00 93.19 207 ALA A CA 1
ATOM 1489 C C . ALA A 1 207 ? 10.205 15.277 4.204 1.00 93.19 207 ALA A C 1
ATOM 1491 O O . ALA A 1 207 ? 9.768 14.723 5.215 1.00 93.19 207 ALA A O 1
ATOM 1492 N N . VAL A 1 208 ? 10.463 16.588 4.163 1.00 94.25 208 VAL A N 1
ATOM 1493 C CA . VAL A 1 208 ? 10.212 17.499 5.290 1.00 94.25 208 VAL A CA 1
ATOM 1494 C C . VAL A 1 208 ? 8.725 17.524 5.631 1.00 94.25 208 VAL A C 1
ATOM 1496 O O . VAL A 1 208 ? 8.366 17.348 6.795 1.00 94.25 208 VAL A O 1
ATOM 1499 N N . LEU A 1 209 ? 7.852 17.658 4.630 1.00 93.25 209 LEU A N 1
ATOM 1500 C CA . LEU A 1 209 ? 6.405 17.630 4.832 1.00 93.25 209 LEU A CA 1
ATOM 1501 C C . LEU A 1 209 ? 5.960 16.318 5.494 1.00 93.25 209 LEU A C 1
ATOM 1503 O O . LEU A 1 209 ? 5.180 16.351 6.442 1.00 93.25 209 LEU A O 1
ATOM 1507 N N . ALA A 1 210 ? 6.503 15.172 5.074 1.00 92.88 210 ALA A N 1
ATOM 1508 C CA . ALA A 1 210 ? 6.199 13.873 5.675 1.00 92.88 210 ALA A CA 1
ATOM 1509 C C . ALA A 1 210 ? 6.558 13.832 7.158 1.00 92.88 210 ALA A C 1
ATOM 1511 O O . ALA A 1 210 ? 5.764 13.376 7.980 1.00 92.88 210 ALA A O 1
ATOM 1512 N N . LEU A 1 211 ? 7.740 14.336 7.510 1.00 93.62 211 LEU A N 1
ATOM 1513 C CA . LEU A 1 211 ? 8.211 14.380 8.890 1.00 93.62 211 LEU A CA 1
ATOM 1514 C C . LEU A 1 211 ? 7.361 15.317 9.752 1.00 93.62 211 LEU A C 1
ATOM 1516 O O . LEU A 1 211 ? 7.013 14.956 10.877 1.00 93.62 211 LEU A O 1
ATOM 1520 N N . VAL A 1 212 ? 6.969 16.477 9.221 1.00 92.50 212 VAL A N 1
ATOM 1521 C CA . VAL A 1 212 ? 6.080 17.427 9.908 1.00 92.50 212 VAL A CA 1
ATOM 1522 C C . VAL A 1 212 ? 4.708 16.800 10.155 1.00 92.50 212 VAL A C 1
ATOM 1524 O O . VAL A 1 212 ? 4.217 16.813 11.286 1.00 92.50 212 VAL A O 1
ATOM 1527 N N . VAL A 1 213 ? 4.111 16.183 9.133 1.00 91.00 213 VAL A N 1
ATOM 1528 C CA . VAL A 1 213 ? 2.813 15.505 9.256 1.00 91.00 213 VAL A CA 1
ATOM 1529 C C . VAL A 1 213 ? 2.911 14.329 10.235 1.00 91.00 213 VAL A C 1
ATOM 1531 O O . VAL A 1 213 ? 2.016 14.146 11.057 1.00 91.00 213 VAL A O 1
ATOM 1534 N N . ALA A 1 214 ? 4.008 13.566 10.232 1.00 89.06 214 ALA A N 1
ATOM 15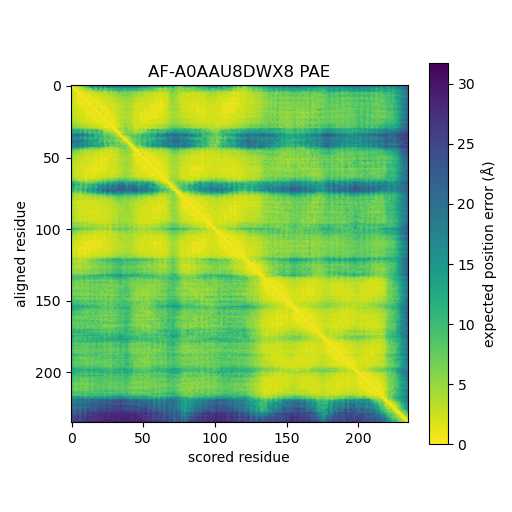35 C CA . ALA A 1 214 ? 4.237 12.474 11.182 1.00 89.06 214 ALA A CA 1
ATOM 1536 C C . ALA A 1 214 ? 4.390 12.957 12.629 1.00 89.06 214 ALA A C 1
ATOM 1538 O O . ALA A 1 214 ? 3.857 12.327 13.553 1.00 89.06 214 ALA A O 1
ATOM 1539 N N . ALA A 1 215 ? 5.071 14.084 12.836 1.00 87.38 215 ALA A N 1
ATOM 1540 C CA . ALA A 1 215 ? 5.186 14.716 14.141 1.00 87.38 215 ALA A CA 1
ATOM 1541 C C . ALA A 1 215 ? 3.812 15.180 14.650 1.00 87.38 215 ALA A C 1
ATOM 1543 O O . ALA A 1 215 ? 3.451 14.844 15.779 1.00 87.38 215 ALA A O 1
ATOM 1544 N N . ALA A 1 216 ? 3.023 15.851 13.805 1.00 85.69 216 ALA A N 1
ATOM 1545 C CA . ALA A 1 216 ? 1.671 16.309 14.132 1.00 85.69 216 ALA A CA 1
ATOM 1546 C C . ALA A 1 216 ? 0.695 15.142 14.382 1.00 85.69 216 ALA A C 1
ATOM 1548 O O . ALA A 1 216 ? -0.127 15.173 15.301 1.00 85.69 216 ALA A O 1
ATOM 1549 N N . ALA A 1 217 ? 0.810 14.059 13.607 1.00 82.75 217 ALA A N 1
ATOM 1550 C CA . ALA A 1 217 ? -0.006 12.859 13.794 1.00 82.75 217 ALA A CA 1
ATOM 1551 C C . ALA A 1 217 ? 0.261 12.216 15.160 1.00 82.75 217 ALA A C 1
ATOM 1553 O O . ALA A 1 217 ? -0.632 11.635 15.770 1.00 82.75 217 ALA A O 1
ATOM 1554 N N . SER A 1 218 ? 1.495 12.337 15.650 1.00 77.12 218 SER A N 1
ATOM 1555 C CA . SER A 1 218 ? 1.928 11.755 16.920 1.00 77.12 218 SER A CA 1
ATOM 1556 C C . SER A 1 218 ? 1.503 12.568 18.146 1.00 77.12 218 SER A C 1
ATOM 1558 O O . SER A 1 218 ? 1.534 12.032 19.252 1.00 77.12 218 SER A O 1
ATOM 1560 N N . THR A 1 219 ? 1.132 13.840 17.979 1.00 75.81 219 THR A N 1
ATOM 1561 C CA . THR A 1 219 ? 0.636 14.714 19.059 1.00 75.81 219 THR A CA 1
ATOM 1562 C C . THR A 1 219 ? -0.889 14.791 19.113 1.00 75.81 219 THR A C 1
ATOM 1564 O O . THR A 1 219 ? -1.441 15.348 20.059 1.00 75.81 219 THR A O 1
ATOM 1567 N N . SER A 1 220 ? -1.583 14.217 18.127 1.00 65.00 220 SER A N 1
ATOM 1568 C CA . SER A 1 220 ? -3.043 14.262 18.045 1.00 65.00 220 SER A CA 1
ATOM 1569 C C . SER A 1 220 ? -3.713 13.448 19.172 1.00 65.00 220 SER A C 1
ATOM 1571 O O . SER A 1 220 ? -3.219 12.372 19.523 1.00 65.00 220 SER A O 1
ATOM 1573 N N . PRO A 1 221 ? -4.870 13.886 19.714 1.00 56.28 221 PRO A N 1
ATOM 1574 C CA . PRO A 1 221 ? -5.583 13.196 20.800 1.00 56.28 221 PRO A CA 1
ATOM 1575 C C . PRO A 1 221 ? -5.888 11.718 20.507 1.00 56.28 221 PRO A C 1
ATOM 1577 O O . PRO A 1 221 ? -5.818 10.874 21.403 1.00 56.28 221 PRO A O 1
ATOM 1580 N N . ALA A 1 222 ? -6.144 11.391 19.236 1.00 60.19 222 ALA A N 1
ATOM 1581 C CA . ALA A 1 222 ? -6.354 10.026 18.757 1.00 60.19 222 ALA A CA 1
ATOM 1582 C C . ALA A 1 222 ? -5.121 9.116 18.963 1.00 60.19 222 ALA A C 1
ATOM 1584 O O . ALA A 1 222 ? -5.252 7.936 19.297 1.00 60.19 222 ALA A O 1
ATOM 1585 N N . ALA A 1 223 ? -3.904 9.662 18.854 1.00 56.72 223 ALA A N 1
ATOM 1586 C CA . ALA A 1 223 ? -2.669 8.919 19.105 1.00 56.72 223 ALA A CA 1
ATOM 1587 C C . ALA A 1 223 ? -2.491 8.585 20.596 1.00 56.72 223 ALA A C 1
ATOM 1589 O O . ALA A 1 223 ? -2.075 7.473 20.933 1.00 56.72 223 ALA A O 1
ATOM 1590 N N . LEU A 1 224 ? -2.881 9.503 21.490 1.00 54.31 224 LEU A N 1
ATOM 1591 C CA . LEU A 1 224 ? -2.850 9.291 22.944 1.00 54.31 224 LEU A CA 1
ATOM 1592 C C . LEU A 1 224 ? -3.817 8.181 23.379 1.00 54.31 224 LEU A C 1
ATOM 1594 O O . LEU A 1 224 ? -3.512 7.412 24.296 1.00 54.31 224 LEU A O 1
ATOM 1598 N N . THR A 1 225 ? -4.954 8.047 22.687 1.00 56.75 225 THR A N 1
ATOM 1599 C CA . THR A 1 225 ? -5.934 6.986 22.963 1.00 56.75 225 THR A CA 1
ATOM 1600 C C . THR A 1 225 ? -5.406 5.605 22.560 1.00 56.75 225 THR A C 1
ATOM 1602 O O . THR A 1 225 ? -5.619 4.637 23.287 1.00 56.75 225 THR A O 1
ATOM 1605 N N . ARG A 1 226 ? -4.646 5.507 21.457 1.00 58.72 226 ARG A N 1
ATOM 1606 C CA . ARG A 1 226 ? -4.016 4.253 20.994 1.00 58.72 226 ARG A CA 1
ATOM 1607 C C . ARG A 1 226 ? -2.848 3.778 21.857 1.00 58.72 226 ARG A C 1
ATOM 1609 O O . ARG A 1 226 ? -2.591 2.578 21.910 1.00 58.72 226 ARG A O 1
ATOM 1616 N N . SER A 1 227 ? -2.137 4.687 22.525 1.00 52.12 227 SER A N 1
ATOM 1617 C CA . SER A 1 227 ? -1.001 4.341 23.391 1.00 52.12 227 SER A CA 1
ATOM 1618 C C . SER A 1 227 ? -1.386 3.879 24.797 1.00 52.12 227 SER A C 1
ATOM 1620 O O . SER A 1 227 ? -0.525 3.371 25.515 1.00 52.12 227 SER A O 1
ATOM 1622 N N . ARG A 1 228 ? -2.648 4.051 25.215 1.00 48.75 228 ARG A N 1
ATOM 1623 C CA . ARG A 1 228 ? -3.089 3.632 26.548 1.00 48.75 228 ARG A CA 1
ATOM 1624 C C . ARG A 1 228 ? -3.298 2.112 26.554 1.00 48.75 228 ARG A C 1
ATOM 1626 O O . ARG A 1 228 ? -4.176 1.632 25.833 1.00 48.75 228 ARG A O 1
ATOM 1633 N N . PRO A 1 229 ? -2.533 1.331 27.341 1.00 49.00 229 PRO A N 1
ATOM 1634 C CA . PRO A 1 229 ? -2.873 -0.068 27.549 1.00 49.00 229 PRO A CA 1
ATOM 1635 C C . PRO A 1 229 ? -4.282 -0.114 28.143 1.00 49.00 229 PRO A C 1
ATOM 1637 O O . PRO A 1 229 ? -4.565 0.578 29.123 1.00 49.00 229 PRO A O 1
ATOM 1640 N N . ARG A 1 230 ? -5.189 -0.878 27.517 1.00 50.88 230 ARG A N 1
ATOM 1641 C CA . ARG A 1 230 ? -6.496 -1.168 28.118 1.00 50.88 230 ARG A CA 1
ATOM 1642 C C . ARG A 1 230 ? -6.213 -1.784 29.480 1.00 50.88 230 ARG A C 1
ATOM 1644 O O . ARG A 1 230 ? -5.648 -2.875 29.533 1.00 50.88 230 ARG A O 1
ATOM 1651 N N . ALA A 1 231 ? -6.557 -1.068 30.549 1.00 47.62 231 ALA A N 1
ATOM 1652 C CA . ALA A 1 231 ? -6.539 -1.643 31.881 1.00 47.62 231 ALA A CA 1
ATOM 1653 C C . ALA A 1 231 ? -7.356 -2.946 31.831 1.00 47.62 231 ALA A C 1
ATOM 1655 O O . ALA A 1 231 ? -8.414 -2.955 31.185 1.00 47.62 231 ALA A O 1
ATOM 1656 N N . PRO A 1 232 ? -6.867 -4.051 32.421 1.00 47.53 232 PRO A N 1
ATOM 1657 C CA . PRO A 1 232 ? -7.695 -5.234 32.568 1.00 47.53 232 PRO A CA 1
ATOM 1658 C C . PRO A 1 232 ? -8.964 -4.800 33.298 1.00 47.53 232 PRO A C 1
ATOM 1660 O O . PRO A 1 232 ? -8.888 -4.093 34.303 1.00 47.53 232 PRO A O 1
ATOM 1663 N N . ALA A 1 233 ? -10.123 -5.146 32.735 1.00 52.69 233 ALA A N 1
ATOM 1664 C CA . ALA A 1 233 ? -11.381 -4.966 33.435 1.00 52.69 233 ALA A CA 1
ATOM 1665 C C . ALA A 1 233 ? -11.238 -5.716 34.761 1.00 52.69 233 ALA A C 1
ATOM 1667 O O . ALA A 1 233 ? -11.015 -6.927 34.747 1.00 52.69 233 ALA A O 1
ATOM 1668 N N . ALA A 1 234 ? -11.248 -4.977 35.870 1.00 51.84 234 ALA A N 1
ATOM 1669 C CA . ALA A 1 234 ? -11.337 -5.583 37.183 1.00 51.84 234 ALA A CA 1
ATOM 1670 C C . ALA A 1 234 ? -12.630 -6.408 37.188 1.00 51.84 234 ALA A C 1
ATOM 1672 O O . ALA A 1 234 ? -13.706 -5.861 36.931 1.00 51.84 234 ALA A O 1
ATOM 1673 N N . VAL A 1 235 ? -12.466 -7.722 37.332 1.00 56.75 235 VAL A N 1
ATOM 1674 C CA . VAL A 1 235 ? -13.545 -8.678 37.598 1.00 56.75 235 VAL A CA 1
ATOM 1675 C C . VAL A 1 235 ? -13.886 -8.583 39.074 1.00 56.75 235 VAL A C 1
ATOM 1677 O O . VAL A 1 235 ? -12.922 -8.497 39.869 1.00 56.75 235 VAL A O 1
#

Organism: NCBI:txid3158264